Protein AF-A0A9Q9WYS7-F1 (afdb_monomer_lite)

Structure (mmCIF, N/CA/C/O backbone):
data_AF-A0A9Q9WYS7-F1
#
_entry.id   AF-A0A9Q9WYS7-F1
#
loop_
_atom_site.group_PDB
_atom_site.id
_atom_site.type_symbol
_atom_site.label_atom_id
_atom_site.label_alt_id
_atom_site.label_comp_id
_atom_site.label_asym_id
_atom_site.label_entity_id
_atom_site.label_seq_id
_atom_site.pdbx_PDB_ins_code
_atom_site.Cartn_x
_atom_site.Cartn_y
_atom_site.Cartn_z
_atom_site.occupancy
_atom_site.B_iso_or_equiv
_atom_site.auth_seq_id
_atom_site.auth_comp_id
_atom_site.auth_asym_id
_atom_site.auth_atom_id
_atom_site.pdbx_PDB_model_num
ATOM 1 N N . MET A 1 1 ? -14.430 11.805 5.770 1.00 63.25 1 MET A N 1
ATOM 2 C CA . MET A 1 1 ? -14.824 12.238 7.131 1.00 63.25 1 MET A CA 1
ATOM 3 C C . MET A 1 1 ? -16.345 12.220 7.216 1.00 63.25 1 MET A C 1
ATOM 5 O O . MET A 1 1 ? -16.982 12.717 6.295 1.00 63.25 1 MET A O 1
ATOM 9 N N . PHE A 1 2 ? -16.928 11.605 8.248 1.00 73.12 2 PHE A N 1
ATOM 10 C CA . PHE A 1 2 ? -18.385 11.481 8.403 1.00 73.12 2 PHE A CA 1
ATOM 11 C C . PHE A 1 2 ? -18.991 12.764 8.982 1.00 73.12 2 PHE A C 1
ATOM 13 O O . PHE A 1 2 ? -19.272 12.834 10.173 1.00 73.12 2 PHE A O 1
ATOM 20 N N . LEU A 1 3 ? -19.145 13.795 8.157 1.00 75.12 3 LEU A N 1
ATOM 21 C CA . LEU A 1 3 ? -19.733 15.065 8.585 1.00 75.12 3 LEU A CA 1
ATOM 22 C C . LEU A 1 3 ? -21.264 14.943 8.695 1.00 75.12 3 LEU A C 1
ATOM 24 O O . LEU A 1 3 ? -21.890 14.232 7.913 1.00 75.12 3 LEU A O 1
ATOM 28 N N . ASP A 1 4 ? -21.849 15.604 9.696 1.00 76.94 4 ASP A N 1
ATOM 29 C CA . ASP A 1 4 ? -23.300 15.740 9.928 1.00 76.94 4 ASP A CA 1
ATOM 30 C C . ASP A 1 4 ? -24.111 14.445 10.136 1.00 76.94 4 ASP A C 1
ATOM 32 O O . ASP A 1 4 ? -25.344 14.445 10.125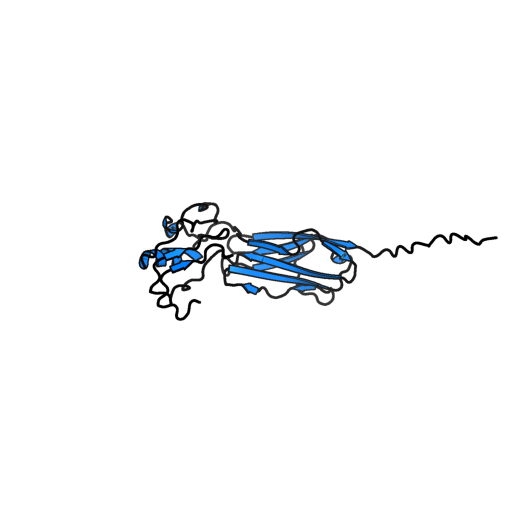 1.00 76.94 4 ASP A O 1
ATOM 36 N N . LEU A 1 5 ? -23.445 13.332 10.452 1.00 82.25 5 LEU A N 1
ATOM 37 C CA . LEU A 1 5 ? -24.083 12.045 10.755 1.00 82.25 5 LEU A CA 1
ATOM 38 C C . LEU A 1 5 ? -24.373 11.853 12.256 1.00 82.25 5 LEU A C 1
ATOM 40 O O . LEU A 1 5 ? -24.257 10.757 12.803 1.00 82.25 5 LEU A O 1
ATOM 44 N N . GLY A 1 6 ? -24.832 12.909 12.933 1.00 83.38 6 GLY A N 1
ATOM 45 C CA . GLY A 1 6 ? -25.015 12.928 14.392 1.00 83.38 6 GLY A CA 1
ATOM 46 C C . GLY A 1 6 ? -26.013 11.901 14.947 1.00 83.38 6 GLY A C 1
ATOM 47 O O . GLY A 1 6 ? -25.938 11.540 16.121 1.00 83.38 6 GLY A O 1
ATOM 48 N N . ARG A 1 7 ? -26.931 11.397 14.110 1.00 89.75 7 ARG A N 1
ATOM 49 C CA . ARG A 1 7 ? -27.944 10.382 14.468 1.00 89.75 7 ARG A CA 1
ATOM 50 C C . ARG A 1 7 ? -27.577 8.966 14.019 1.00 89.75 7 ARG A C 1
ATOM 52 O O . ARG A 1 7 ? -28.360 8.043 14.246 1.00 89.75 7 ARG A O 1
ATOM 59 N N . LEU A 1 8 ? -26.428 8.785 13.367 1.00 93.00 8 LEU A N 1
ATOM 60 C CA . LEU A 1 8 ? -25.999 7.480 12.882 1.00 93.00 8 LEU A CA 1
ATOM 61 C C . LEU A 1 8 ? -25.750 6.548 14.071 1.00 93.00 8 LEU A C 1
ATOM 63 O O . LEU A 1 8 ? -24.908 6.820 14.920 1.00 93.00 8 LEU A O 1
ATOM 67 N N . SER A 1 9 ? -26.506 5.455 14.136 1.00 94.62 9 SER A N 1
ATOM 68 C CA . SER A 1 9 ? -26.454 4.494 15.244 1.00 94.62 9 SER A CA 1
ATOM 69 C C . SER A 1 9 ? -25.716 3.205 14.891 1.00 94.62 9 SER A C 1
ATOM 71 O O . SER A 1 9 ? -25.219 2.513 15.781 1.00 94.62 9 SER A O 1
ATOM 73 N N . LYS A 1 10 ? -25.614 2.884 13.599 1.00 95.94 10 LYS A N 1
ATOM 74 C CA . LYS A 1 10 ? -24.897 1.718 13.084 1.00 95.94 10 LYS A CA 1
ATOM 75 C C . LYS A 1 10 ? -24.083 2.124 11.866 1.00 95.94 10 LYS A C 1
ATOM 77 O O . LYS A 1 10 ? -24.619 2.775 10.972 1.00 95.94 10 LYS A O 1
ATOM 82 N N . LEU A 1 11 ? -22.825 1.711 11.830 1.00 95.62 11 LEU A N 1
ATOM 83 C CA . LEU A 1 11 ? -21.932 1.904 10.695 1.00 95.62 11 LEU A CA 1
ATOM 84 C C . LEU A 1 11 ? -21.349 0.550 10.309 1.00 95.62 11 LEU A C 1
ATOM 86 O O . LEU A 1 11 ? -20.781 -0.148 11.149 1.00 95.62 11 LEU A O 1
ATOM 90 N N . ASN A 1 12 ? -21.508 0.184 9.042 1.00 95.62 12 ASN A N 1
ATOM 91 C CA . ASN A 1 12 ? -20.924 -1.025 8.490 1.00 95.62 12 ASN A CA 1
ATOM 92 C C . ASN A 1 12 ? -19.975 -0.652 7.355 1.00 95.62 12 ASN A C 1
ATOM 94 O O . ASN A 1 12 ? -20.412 -0.170 6.315 1.00 95.62 12 ASN A O 1
ATOM 98 N N . LEU A 1 13 ? -18.686 -0.857 7.599 1.00 94.31 13 LEU A N 1
ATOM 99 C CA . LEU A 1 13 ? -17.599 -0.704 6.639 1.00 94.31 13 LEU A CA 1
ATOM 100 C C . LEU A 1 13 ? -17.103 -2.065 6.140 1.00 94.31 13 LEU A C 1
ATOM 102 O O . LEU A 1 13 ? -16.154 -2.111 5.366 1.00 94.31 13 LEU A O 1
ATOM 106 N N . SER A 1 14 ? -17.715 -3.169 6.564 1.00 96.12 14 SER A N 1
ATOM 107 C CA . SER A 1 14 ? -17.238 -4.507 6.222 1.00 96.12 14 SER A CA 1
ATOM 108 C C . SER A 1 14 ? -17.265 -4.758 4.714 1.00 96.12 14 SER A C 1
ATOM 110 O O . SER A 1 14 ? -18.131 -4.243 4.007 1.00 96.12 14 SER A O 1
ATOM 112 N N . GLY A 1 15 ? -16.312 -5.551 4.225 1.00 93.25 15 GLY A N 1
ATOM 113 C CA . GLY A 1 15 ? -16.153 -5.863 2.801 1.00 93.25 15 GLY A CA 1
ATOM 114 C C . GLY A 1 15 ? -15.526 -4.750 1.949 1.00 93.25 15 GLY A C 1
ATOM 115 O O . GLY A 1 15 ? -15.416 -4.919 0.739 1.00 93.25 15 GLY A O 1
ATOM 116 N N . ASN A 1 16 ? -15.106 -3.627 2.545 1.00 91.50 16 ASN A N 1
ATOM 117 C CA . ASN A 1 16 ? -14.345 -2.586 1.843 1.00 91.50 16 ASN A CA 1
ATOM 118 C C . ASN A 1 16 ? -12.831 -2.842 1.905 1.00 91.50 16 ASN A C 1
ATOM 120 O O . ASN A 1 16 ? -12.342 -3.547 2.785 1.00 91.50 16 ASN A O 1
ATOM 124 N N . ILE A 1 17 ? -12.076 -2.218 0.999 1.00 88.12 17 ILE A N 1
ATOM 125 C CA . ILE A 1 17 ? -10.623 -2.400 0.858 1.00 88.12 17 ILE A CA 1
ATOM 126 C C . ILE A 1 17 ? -9.883 -1.345 1.695 1.00 88.12 17 ILE A C 1
ATOM 128 O O . ILE A 1 17 ? -9.364 -0.366 1.167 1.00 88.12 17 ILE A O 1
ATOM 132 N N . PHE A 1 18 ? -9.858 -1.517 3.016 1.00 89.44 18 PHE A N 1
ATOM 133 C CA . PHE A 1 18 ? -9.061 -0.678 3.916 1.00 89.44 18 PHE A CA 1
ATOM 134 C C . PHE A 1 18 ? -8.228 -1.549 4.852 1.00 89.44 18 PHE A C 1
ATOM 136 O O . PHE A 1 18 ? -8.708 -2.554 5.372 1.00 89.44 18 PHE A O 1
ATOM 143 N N . SER A 1 19 ? -6.982 -1.149 5.088 1.00 91.31 19 SER A N 1
ATOM 144 C CA . SER A 1 19 ? -6.107 -1.816 6.055 1.00 91.31 19 SER A CA 1
ATOM 145 C C . SER A 1 19 ? -6.119 -1.155 7.428 1.00 91.31 19 SER A C 1
ATOM 147 O O . SER A 1 19 ? -5.847 -1.811 8.426 1.00 91.31 19 SER A O 1
ATOM 149 N N . THR A 1 20 ? -6.449 0.133 7.504 1.00 91.19 20 THR A N 1
ATOM 150 C CA . THR A 1 20 ? -6.497 0.907 8.749 1.00 91.19 20 THR A CA 1
ATOM 151 C C . THR A 1 20 ? -7.603 1.959 8.670 1.00 91.19 20 THR A C 1
ATOM 153 O O . THR A 1 20 ? -8.266 2.090 7.644 1.00 91.19 20 THR A O 1
ATOM 156 N N . LEU A 1 21 ? -7.837 2.697 9.753 1.00 90.69 21 LEU A N 1
ATOM 157 C CA . LEU A 1 21 ? -8.759 3.828 9.776 1.00 90.69 21 LEU A CA 1
ATOM 158 C C . LEU A 1 21 ? -8.069 5.030 10.435 1.00 90.69 21 LEU A C 1
ATOM 160 O O . LEU A 1 21 ? -7.476 4.871 11.507 1.00 90.69 21 LEU A O 1
ATOM 164 N N . PRO A 1 22 ? -8.147 6.228 9.827 1.00 89.50 22 PRO A N 1
ATOM 165 C CA . PRO A 1 22 ? -7.468 7.406 10.346 1.00 89.50 22 PRO A CA 1
ATOM 166 C C . PRO A 1 22 ? -8.054 7.835 11.690 1.00 89.50 22 PRO A C 1
ATOM 168 O O . PRO A 1 22 ? -9.269 7.781 11.907 1.00 89.50 22 PRO A O 1
ATOM 171 N N . GLU A 1 23 ? -7.181 8.303 12.577 1.00 90.75 23 GLU A N 1
ATOM 172 C CA . GLU A 1 23 ? -7.582 8.810 13.882 1.00 90.75 23 GLU A CA 1
ATOM 173 C C . GLU A 1 23 ? -8.626 9.928 13.757 1.00 90.75 23 GLU A C 1
ATOM 175 O O . GLU A 1 23 ? -8.562 10.790 12.879 1.00 90.75 23 GLU A O 1
ATOM 180 N N . GLY A 1 24 ? -9.639 9.884 14.624 1.00 87.62 24 GLY A N 1
ATOM 181 C CA . GLY A 1 24 ? -10.717 10.871 14.627 1.00 87.62 24 GLY A CA 1
ATOM 182 C C . GLY A 1 24 ? -11.796 10.652 13.562 1.00 87.62 24 GLY A C 1
ATOM 183 O O . GLY A 1 24 ? -12.744 11.437 13.513 1.00 87.62 24 GLY A O 1
ATOM 184 N N . LEU A 1 25 ? -11.745 9.573 12.766 1.00 89.88 25 LEU A N 1
ATOM 185 C CA . LEU A 1 25 ? -12.778 9.268 11.762 1.00 89.88 25 LEU A CA 1
ATOM 186 C C . LEU A 1 25 ? -14.205 9.283 12.343 1.00 89.88 25 LEU A C 1
ATOM 188 O O . LEU A 1 25 ? -15.147 9.689 11.660 1.00 89.88 25 LEU A O 1
ATOM 192 N N . PHE A 1 26 ? -14.359 8.880 13.608 1.00 91.56 26 PHE A N 1
ATOM 193 C CA . PHE A 1 26 ? -15.647 8.789 14.301 1.00 91.56 26 PHE A CA 1
ATOM 194 C C . PHE A 1 26 ? -15.996 10.001 15.181 1.00 91.56 26 PHE A C 1
ATOM 196 O O . PHE A 1 26 ? -16.981 9.957 15.918 1.00 91.56 26 PHE A O 1
ATOM 203 N N . ALA A 1 27 ? -15.242 11.102 15.102 1.00 87.94 27 ALA A N 1
ATOM 204 C CA . ALA A 1 27 ? -15.456 12.280 15.951 1.00 87.94 27 ALA A CA 1
ATOM 205 C C . ALA A 1 27 ? -16.859 12.909 15.803 1.00 87.94 27 ALA A C 1
ATOM 207 O O . ALA A 1 27 ? -17.390 13.478 16.753 1.00 87.94 27 ALA A O 1
ATOM 208 N N . HIS A 1 28 ? -17.484 12.768 14.631 1.00 88.19 28 HIS A N 1
ATOM 209 C CA . HIS A 1 28 ? -18.771 13.389 14.292 1.00 88.19 28 HIS A CA 1
ATOM 210 C C . HIS A 1 28 ? -19.962 12.411 14.282 1.00 88.19 28 HIS A C 1
ATOM 212 O O . HIS A 1 28 ? -21.037 12.740 13.781 1.00 88.19 28 HIS A O 1
ATOM 218 N N . VAL A 1 29 ? -19.806 11.217 14.869 1.00 90.88 29 VAL A N 1
ATOM 219 C CA . VAL A 1 29 ? -20.877 10.208 15.010 1.00 90.88 29 VAL A CA 1
ATOM 220 C C . VAL A 1 29 ? -21.120 9.832 16.484 1.00 90.88 29 VAL A C 1
ATOM 222 O O . VAL A 1 29 ? -20.995 8.669 16.865 1.00 90.88 29 VAL A O 1
ATOM 225 N N . PRO A 1 30 ? -21.503 10.792 17.351 1.00 90.44 30 PRO A N 1
ATOM 226 C CA . PRO A 1 30 ? -21.643 10.565 18.796 1.00 90.44 30 PRO A CA 1
ATOM 227 C C . PRO A 1 30 ? -22.735 9.548 19.168 1.00 90.44 30 PRO A C 1
ATOM 229 O O . PRO A 1 30 ? -22.713 8.977 20.256 1.00 90.44 30 PRO A O 1
ATOM 232 N N . SER A 1 31 ? -23.699 9.304 18.276 1.00 94.06 31 SER A N 1
ATOM 233 C CA . SER A 1 31 ? -24.791 8.350 18.509 1.00 94.06 31 SER A CA 1
ATOM 234 C C . SER A 1 31 ? -24.459 6.913 18.102 1.00 94.06 31 SER A C 1
ATOM 236 O O . SER A 1 31 ? -25.332 6.048 18.218 1.00 94.06 31 SER A O 1
ATOM 238 N N . LEU A 1 32 ? -23.241 6.631 17.626 1.00 96.12 32 LEU A N 1
ATOM 239 C CA . LEU A 1 32 ? -22.887 5.304 17.132 1.00 96.12 32 LEU A CA 1
ATOM 240 C C . LEU A 1 32 ? -22.957 4.264 18.261 1.00 96.12 32 LEU A C 1
ATOM 242 O O . LEU A 1 32 ? -22.469 4.487 19.366 1.00 96.12 32 LEU A O 1
ATOM 246 N N . LYS A 1 33 ? -23.590 3.120 17.987 1.00 96.75 33 LYS A N 1
ATOM 247 C CA . LYS A 1 33 ? -23.764 2.002 18.933 1.00 96.75 33 LYS A CA 1
ATOM 248 C C . LYS A 1 33 ? -23.294 0.663 18.385 1.00 96.75 33 LYS A C 1
ATOM 250 O O . LYS A 1 33 ? -23.023 -0.232 19.185 1.00 96.75 33 LYS A O 1
ATOM 255 N N . ALA A 1 34 ? -23.208 0.514 17.066 1.00 97.31 34 ALA A N 1
ATOM 256 C CA . ALA A 1 34 ? -22.652 -0.671 16.426 1.00 97.31 34 ALA A CA 1
ATOM 257 C C . ALA A 1 34 ? -21.698 -0.285 15.292 1.00 97.31 34 ALA A C 1
ATOM 259 O O . ALA A 1 34 ? -22.031 0.569 14.465 1.00 97.31 34 ALA A O 1
ATOM 260 N N . LEU A 1 35 ? -20.541 -0.938 15.257 1.00 97.31 35 LEU A N 1
ATOM 261 C CA . LEU A 1 35 ? -19.508 -0.766 14.247 1.00 97.31 35 LEU A CA 1
ATOM 262 C C . LEU A 1 35 ? -19.114 -2.136 13.689 1.00 97.31 35 LEU A C 1
ATOM 264 O O . LEU A 1 35 ? -18.797 -3.054 14.441 1.00 97.31 35 LEU A O 1
ATOM 268 N N . HIS A 1 36 ? -19.118 -2.257 12.370 1.00 97.44 36 HIS A N 1
ATOM 269 C CA . HIS A 1 36 ? -18.699 -3.459 11.657 1.00 97.44 36 HIS A CA 1
ATOM 270 C C . HIS A 1 36 ? -17.563 -3.077 10.706 1.00 97.44 36 HIS A C 1
ATOM 272 O O . HIS A 1 36 ? -17.754 -2.216 9.848 1.00 97.44 36 HIS A O 1
ATOM 278 N N . VAL A 1 37 ? -16.381 -3.661 10.896 1.00 96.44 37 VAL A N 1
ATOM 279 C CA . VAL A 1 37 ? -15.147 -3.352 10.145 1.00 96.44 37 VAL A CA 1
ATOM 280 C C . VAL A 1 37 ? -14.463 -4.626 9.639 1.00 96.44 37 VAL A C 1
ATOM 282 O O . VAL A 1 37 ? -13.253 -4.642 9.441 1.00 96.44 37 VAL A O 1
ATOM 285 N N . GLY A 1 38 ? -15.221 -5.709 9.452 1.00 96.19 38 GLY A N 1
ATOM 286 C CA . GLY A 1 38 ? -14.682 -6.970 8.948 1.00 96.19 38 GLY A CA 1
ATOM 287 C C . GLY A 1 38 ? -14.234 -6.842 7.496 1.00 96.19 38 GLY A C 1
ATOM 288 O O . GLY A 1 38 ? -15.036 -6.546 6.613 1.00 96.19 38 GLY A O 1
ATOM 289 N N . THR A 1 39 ? -12.954 -7.056 7.232 1.00 95.19 39 THR A N 1
ATOM 290 C CA . THR A 1 39 ? -12.388 -7.015 5.884 1.00 95.19 39 THR A CA 1
ATOM 291 C C . THR A 1 39 ? -11.163 -7.913 5.807 1.00 95.19 39 THR A C 1
ATOM 293 O O . THR A 1 39 ? -10.493 -8.124 6.817 1.00 95.19 39 THR A O 1
ATOM 296 N N . ASP A 1 40 ? -10.850 -8.392 4.606 1.00 95.31 40 ASP A N 1
ATOM 297 C CA . ASP A 1 40 ? -9.695 -9.251 4.325 1.00 95.31 40 ASP A CA 1
ATOM 298 C C . ASP A 1 40 ? -8.350 -8.508 4.445 1.00 95.31 40 ASP A C 1
ATOM 300 O O . ASP A 1 40 ? -7.289 -9.106 4.298 1.00 95.31 40 ASP A O 1
ATOM 304 N N . TYR A 1 41 ? -8.374 -7.203 4.728 1.00 94.19 41 TYR A N 1
ATOM 305 C CA . TYR A 1 41 ? -7.182 -6.353 4.758 1.00 94.19 41 TYR A CA 1
ATOM 306 C C . TYR A 1 41 ? -6.866 -5.763 6.141 1.00 94.19 41 TYR A C 1
ATOM 308 O O . TYR A 1 41 ? -5.864 -5.060 6.275 1.00 94.19 41 TYR A O 1
ATOM 316 N N . LEU A 1 42 ? -7.691 -6.022 7.168 1.00 95.06 42 LEU A N 1
ATOM 317 C CA . LEU A 1 42 ? -7.626 -5.300 8.444 1.00 95.06 42 LEU A CA 1
ATOM 318 C C . LEU A 1 42 ? -6.289 -5.527 9.166 1.00 95.06 42 LEU A C 1
ATOM 320 O O . LEU A 1 42 ? -5.970 -6.650 9.567 1.00 95.06 42 LEU A O 1
ATOM 324 N N . PHE A 1 43 ? -5.550 -4.438 9.387 1.00 95.81 43 PHE A N 1
ATOM 325 C CA . PHE A 1 43 ? -4.265 -4.408 10.076 1.00 95.81 43 PHE A CA 1
ATOM 326 C C . PHE A 1 43 ? -4.427 -3.856 11.497 1.00 95.81 43 PHE A C 1
ATOM 328 O O . PHE A 1 43 ? -4.672 -2.671 11.720 1.00 95.81 43 PHE A O 1
ATOM 335 N N . CYS A 1 44 ? -4.277 -4.728 12.484 1.00 96.50 44 CYS A N 1
ATOM 336 C CA . CYS A 1 44 ? -4.419 -4.416 13.897 1.00 96.50 44 CYS A CA 1
ATOM 337 C C . CYS A 1 44 ? -3.070 -4.047 14.523 1.00 96.50 44 CYS A C 1
ATOM 339 O O . CYS A 1 44 ? -2.431 -4.855 15.198 1.00 96.50 44 CYS A O 1
ATOM 341 N N . ASP A 1 45 ? -2.643 -2.803 14.335 1.00 95.06 45 ASP A N 1
ATOM 342 C CA . ASP A 1 45 ? -1.425 -2.260 14.939 1.00 95.06 45 ASP A CA 1
ATOM 343 C C . ASP A 1 45 ? -1.673 -0.967 15.720 1.00 95.06 45 ASP A C 1
ATOM 345 O O . ASP A 1 45 ? -2.811 -0.613 16.041 1.00 95.06 45 ASP A O 1
ATOM 349 N N . CYS A 1 46 ? -0.593 -0.256 16.054 1.00 94.50 46 CYS A N 1
ATOM 350 C CA . CYS A 1 46 ? -0.690 0.972 16.831 1.00 94.50 46 CYS A CA 1
ATOM 351 C C . CYS A 1 46 ? -1.530 2.063 16.155 1.00 94.50 46 CYS A C 1
ATOM 353 O O . CYS A 1 46 ? -2.111 2.873 16.875 1.00 94.50 46 CYS A O 1
ATOM 355 N N . GLN A 1 47 ? -1.664 2.058 14.825 1.00 92.56 47 GLN A N 1
ATOM 356 C CA . GLN A 1 47 ? -2.502 3.015 14.101 1.00 92.56 47 GLN A CA 1
ATOM 357 C C . GLN A 1 47 ? -3.992 2.744 14.305 1.00 92.56 47 GLN A C 1
ATOM 359 O O . GLN A 1 47 ? -4.793 3.663 14.197 1.00 92.56 47 GLN A O 1
ATOM 364 N N . LEU A 1 48 ? -4.381 1.516 14.661 1.00 94.31 48 LEU A N 1
ATOM 365 C CA . LEU A 1 48 ? -5.768 1.164 14.981 1.00 94.31 48 LEU A CA 1
ATOM 366 C C . LEU A 1 48 ? -6.072 1.245 16.489 1.00 94.31 48 LEU A C 1
ATOM 368 O O . LEU A 1 48 ? -7.209 1.040 16.925 1.00 94.31 48 LEU A O 1
ATOM 372 N N . ARG A 1 49 ? -5.069 1.566 17.315 1.00 95.69 49 ARG A N 1
ATOM 373 C CA . ARG A 1 49 ? -5.198 1.606 18.779 1.00 95.69 49 ARG A CA 1
ATOM 374 C C . ARG A 1 49 ? -6.221 2.630 19.256 1.00 95.69 49 ARG A C 1
ATOM 376 O O . ARG A 1 49 ? -7.010 2.319 20.149 1.00 95.69 49 ARG A O 1
ATOM 383 N N . TRP A 1 50 ? -6.246 3.811 18.637 1.00 94.88 50 TRP A N 1
ATOM 384 C CA . TRP A 1 50 ? -7.217 4.862 18.955 1.00 94.88 50 TRP A CA 1
ATOM 385 C C . TRP A 1 50 ? -8.656 4.345 18.818 1.00 94.88 50 TRP A C 1
ATOM 387 O O . TRP A 1 50 ? -9.504 4.645 19.655 1.00 94.88 50 TRP A O 1
ATOM 397 N N . MET A 1 51 ? -8.927 3.518 17.800 1.00 94.94 51 MET A N 1
ATOM 398 C CA . MET A 1 51 ? -10.262 2.999 17.520 1.00 94.94 51 MET A CA 1
ATOM 399 C C . MET A 1 51 ? -10.706 2.022 18.601 1.00 94.94 51 MET A C 1
ATOM 401 O O . MET A 1 51 ? -11.835 2.115 19.080 1.00 94.94 51 MET A O 1
ATOM 405 N N . LEU A 1 52 ? -9.824 1.107 19.011 1.00 95.94 52 LEU A N 1
ATOM 406 C CA . LEU A 1 52 ? -10.115 0.171 20.097 1.00 95.94 52 LEU A CA 1
ATOM 407 C C . LEU A 1 52 ? -10.418 0.918 21.405 1.00 95.94 52 LEU A C 1
ATOM 409 O O . LEU A 1 52 ? -11.392 0.593 22.089 1.00 95.94 52 LEU A O 1
ATOM 413 N N . SER A 1 53 ? -9.625 1.946 21.719 1.00 95.69 53 SER A N 1
ATOM 414 C CA . SER A 1 53 ? -9.844 2.797 22.893 1.00 95.69 53 SER A CA 1
ATOM 415 C C . SER A 1 53 ? -11.177 3.552 22.806 1.00 95.69 53 SER A C 1
ATOM 417 O O . SER A 1 53 ? -11.990 3.529 23.736 1.00 95.69 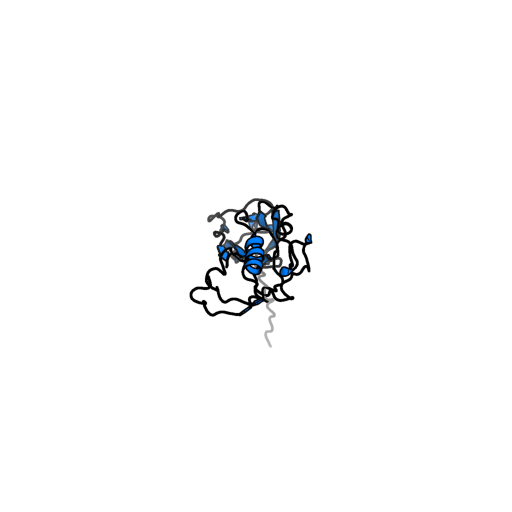53 SER A O 1
ATOM 419 N N . TRP A 1 54 ? -11.471 4.137 21.642 1.00 95.62 54 TRP A N 1
ATOM 420 C CA . TRP A 1 54 ? -12.714 4.859 21.383 1.00 95.62 54 TRP A CA 1
ATOM 421 C C . TRP A 1 54 ? -13.945 3.957 21.533 1.00 95.62 54 TRP A C 1
ATOM 423 O O . TRP A 1 54 ? -14.858 4.298 22.288 1.00 95.62 54 TRP A O 1
ATOM 433 N N . VAL A 1 55 ? -13.941 2.778 20.901 1.00 95.44 55 VAL A N 1
ATOM 434 C CA . VAL A 1 55 ? -15.017 1.775 20.981 1.00 95.44 55 VAL A CA 1
ATOM 435 C C . VAL A 1 55 ? -15.338 1.429 22.433 1.00 95.44 55 VAL A C 1
ATOM 437 O O . VAL A 1 55 ? -16.511 1.377 22.810 1.00 95.44 55 VAL A O 1
ATOM 440 N N . ARG A 1 56 ? -14.307 1.226 23.261 1.00 95.19 56 ARG A N 1
ATOM 441 C CA . ARG A 1 56 ? -14.461 0.925 24.690 1.00 95.19 56 ARG A CA 1
ATOM 442 C C . ARG A 1 56 ? -15.047 2.096 25.461 1.00 95.19 56 ARG A C 1
ATOM 444 O O . ARG A 1 56 ? -16.016 1.904 26.189 1.00 95.19 56 ARG A O 1
ATOM 451 N N . SER A 1 57 ? -14.501 3.297 25.270 1.00 94.69 57 SER A N 1
ATOM 452 C CA . SER A 1 57 ? -14.964 4.502 25.970 1.00 94.69 57 SER A CA 1
ATOM 453 C C . SER A 1 57 ? -16.429 4.840 25.666 1.00 94.69 57 SER A C 1
ATOM 455 O O . SER A 1 57 ? -17.158 5.277 26.551 1.00 94.69 57 SER A O 1
ATOM 457 N N . GLN A 1 58 ? -16.875 4.588 24.432 1.00 94.75 58 GLN A N 1
ATOM 458 C CA . GLN A 1 58 ? -18.237 4.866 23.968 1.00 94.75 58 GLN A CA 1
ATOM 459 C C . GLN A 1 58 ? -19.188 3.664 24.102 1.00 94.75 58 GLN A C 1
ATOM 461 O O . GLN A 1 58 ? -20.360 3.761 23.726 1.00 94.75 58 GLN A O 1
ATOM 466 N N . ALA A 1 59 ? -18.703 2.531 24.629 1.00 95.06 59 ALA A N 1
ATOM 467 C CA . ALA A 1 59 ? -19.434 1.265 24.722 1.00 95.06 59 ALA A CA 1
ATOM 468 C C . ALA A 1 59 ? -20.091 0.843 23.387 1.00 95.06 59 ALA A C 1
ATOM 470 O O . ALA A 1 59 ? -21.230 0.364 23.347 1.00 95.06 59 ALA A O 1
ATOM 471 N N . VAL A 1 60 ? -19.376 1.046 22.277 1.00 96.75 60 VAL A N 1
ATOM 472 C CA . VAL A 1 60 ? -19.814 0.655 20.932 1.00 96.75 60 VAL A CA 1
ATOM 473 C C . VAL A 1 60 ? -19.648 -0.851 20.779 1.00 96.75 60 VAL A C 1
ATOM 475 O O . VAL A 1 60 ? -18.612 -1.418 21.115 1.00 96.75 60 VAL A O 1
ATOM 478 N N . ARG A 1 61 ? -20.671 -1.527 20.253 1.00 97.12 61 ARG A N 1
ATOM 479 C CA . ARG A 1 61 ? -20.576 -2.953 19.928 1.00 97.12 61 ARG A CA 1
ATOM 480 C C . ARG A 1 61 ? -19.831 -3.123 18.612 1.00 97.12 61 ARG A C 1
ATOM 482 O O . ARG A 1 61 ? -20.229 -2.534 17.611 1.00 97.12 61 ARG A O 1
ATOM 489 N N . VAL A 1 62 ? -18.789 -3.942 18.612 1.00 97.12 62 VAL A N 1
ATOM 490 C CA . VAL A 1 62 ? -18.064 -4.312 17.393 1.00 97.12 62 VAL A CA 1
ATOM 491 C C . VAL A 1 62 ? -18.576 -5.663 16.913 1.00 97.12 62 VAL A C 1
ATOM 493 O O . VAL A 1 62 ? -18.745 -6.572 17.725 1.00 97.12 62 VAL A O 1
ATOM 496 N N . GLY A 1 63 ? -18.856 -5.787 15.617 1.00 96.12 63 GLY A N 1
ATOM 497 C CA . GLY A 1 63 ? -19.285 -7.050 15.019 1.00 96.12 63 GLY A CA 1
ATOM 498 C C . GLY A 1 63 ? -18.240 -8.160 15.175 1.00 96.12 63 GLY A C 1
ATOM 499 O O . GLY A 1 63 ? -17.036 -7.904 15.154 1.00 96.12 63 GLY A O 1
ATOM 500 N N . ASN A 1 64 ? -18.688 -9.407 15.332 1.00 95.19 64 ASN A N 1
ATOM 501 C CA . ASN A 1 64 ? -17.800 -10.558 15.547 1.00 95.19 64 ASN A CA 1
ATOM 502 C C . ASN A 1 64 ? -16.929 -10.883 14.326 1.00 95.19 64 ASN A C 1
ATOM 504 O O . ASN A 1 64 ? -15.877 -11.497 14.474 1.00 95.19 64 ASN A O 1
ATOM 508 N N . GLU A 1 65 ? -17.361 -10.462 13.138 1.00 95.56 65 GLU A N 1
ATOM 509 C CA . GLU A 1 65 ? -16.617 -10.551 11.881 1.00 95.56 65 GLU A CA 1
ATOM 510 C C . GLU A 1 65 ? -15.453 -9.554 11.790 1.00 95.56 65 GLU A C 1
ATOM 512 O O . GLU A 1 65 ? -14.618 -9.661 10.897 1.00 95.56 65 GLU A O 1
ATOM 517 N N . SER A 1 66 ? -15.376 -8.584 12.707 1.00 96.88 66 SER A N 1
ATOM 518 C CA . SER A 1 66 ? -14.264 -7.634 12.791 1.00 96.88 66 SER A CA 1
ATOM 519 C C . SER A 1 66 ? -13.053 -8.308 13.445 1.00 96.88 66 SER A C 1
ATOM 521 O O . SER A 1 66 ? -12.773 -8.127 14.636 1.00 96.88 66 SER A O 1
ATOM 523 N N . VAL A 1 67 ? -12.371 -9.136 12.657 1.00 97.38 67 VAL A N 1
ATOM 524 C CA . VAL A 1 67 ? -11.177 -9.891 13.046 1.00 97.38 67 VAL A CA 1
ATOM 525 C C . VAL A 1 67 ? -9.928 -9.295 12.420 1.00 97.38 67 VAL A C 1
ATOM 527 O O . VAL A 1 67 ? -9.956 -8.788 11.302 1.00 97.38 67 VAL A O 1
ATOM 530 N N . CYS A 1 68 ? -8.821 -9.355 13.147 1.00 97.69 68 CYS A N 1
ATOM 531 C CA . CYS A 1 68 ? -7.528 -8.946 12.627 1.00 97.69 68 CYS A CA 1
ATOM 532 C C . CYS A 1 68 ? -7.058 -9.949 11.578 1.00 97.69 68 CYS A C 1
ATOM 534 O O . CYS A 1 68 ? -6.989 -11.146 11.859 1.00 97.69 68 CYS A O 1
ATOM 536 N N . VAL A 1 69 ? -6.718 -9.462 10.389 1.00 97.25 69 VAL A N 1
ATOM 537 C CA . VAL A 1 69 ? -6.071 -10.279 9.353 1.00 97.25 69 VAL A CA 1
ATOM 538 C C . VAL A 1 69 ? -4.560 -10.132 9.468 1.00 97.25 69 VAL A C 1
ATOM 540 O O . VAL A 1 69 ? -3.822 -11.107 9.407 1.00 97.25 69 VAL A O 1
ATOM 543 N N . TYR A 1 70 ? -4.105 -8.918 9.757 1.00 96.06 70 TYR A N 1
ATOM 544 C CA . TYR A 1 70 ? -2.708 -8.602 10.002 1.00 96.06 70 TYR A CA 1
ATOM 545 C C . TYR A 1 70 ? -2.545 -7.874 11.345 1.00 96.06 70 TYR A C 1
ATOM 547 O O . TYR A 1 70 ? -3.519 -7.325 11.868 1.00 96.06 70 TYR A O 1
ATOM 555 N N . PRO A 1 71 ? -1.334 -7.821 11.923 1.00 96.19 71 PRO A N 1
ATOM 556 C CA . PRO A 1 71 ? -0.171 -8.640 11.567 1.00 96.19 71 PRO A CA 1
ATOM 557 C C . PRO A 1 71 ? -0.419 -10.129 11.854 1.00 96.19 71 PRO A C 1
ATOM 559 O O . PRO A 1 71 ? -1.299 -10.472 12.647 1.00 96.19 71 PRO A O 1
ATOM 562 N N . THR A 1 72 ? 0.400 -11.011 11.281 1.00 95.81 72 THR A N 1
ATOM 563 C CA . THR A 1 72 ? 0.278 -12.477 11.394 1.00 95.81 72 THR A CA 1
ATOM 564 C C . THR A 1 72 ? 0.142 -12.944 12.849 1.00 95.81 72 THR A C 1
ATOM 566 O O . THR A 1 72 ? -0.634 -13.846 13.154 1.00 95.81 72 THR A O 1
ATOM 569 N N . ARG A 1 73 ? 0.827 -12.283 13.792 1.00 95.62 73 ARG A N 1
ATOM 570 C CA . ARG A 1 73 ? 0.761 -12.602 15.234 1.00 95.62 73 ARG A CA 1
ATOM 571 C C . ARG A 1 73 ? -0.621 -12.387 15.880 1.00 95.62 73 ARG A C 1
ATOM 573 O O . ARG A 1 73 ? -0.866 -12.931 16.951 1.00 95.62 73 ARG A O 1
ATOM 580 N N . LEU A 1 74 ? -1.480 -11.548 15.293 1.00 97.31 74 LEU A N 1
ATOM 581 C CA . LEU A 1 74 ? -2.844 -11.271 15.769 1.00 97.31 74 LEU A CA 1
ATOM 582 C C . LEU A 1 74 ? -3.915 -11.863 14.843 1.00 97.31 74 LEU A C 1
ATOM 584 O O . LEU A 1 74 ? -5.103 -11.640 15.073 1.00 97.31 74 LEU A O 1
ATOM 588 N N . HIS A 1 75 ? -3.509 -12.602 13.809 1.00 97.50 75 HIS A N 1
ATOM 589 C CA . HIS A 1 75 ? -4.413 -13.136 12.800 1.00 97.50 75 HIS A CA 1
ATOM 590 C C . HIS A 1 75 ? -5.538 -13.978 13.429 1.00 97.50 75 HIS A C 1
ATOM 592 O O . HIS A 1 75 ? -5.298 -14.879 14.235 1.00 97.50 75 HIS A O 1
ATOM 598 N N . GLY A 1 76 ? -6.779 -13.697 13.031 1.00 97.50 76 GLY A N 1
ATOM 599 C CA . GLY A 1 76 ? -7.988 -14.395 13.470 1.00 97.50 76 GLY A CA 1
ATOM 600 C C . GLY A 1 76 ? -8.521 -13.962 14.838 1.00 97.50 76 GLY A C 1
ATOM 601 O O . GLY A 1 76 ? -9.599 -14.406 15.235 1.00 97.50 76 GLY A O 1
ATOM 602 N N . LEU A 1 77 ? -7.818 -13.087 15.564 1.00 98.06 77 LEU A N 1
ATOM 603 C CA . LEU A 1 77 ? -8.310 -12.558 16.833 1.00 98.06 77 LEU A CA 1
ATOM 604 C C . LEU A 1 77 ? -9.368 -11.480 16.594 1.00 98.06 77 LEU A C 1
ATOM 606 O O . LEU 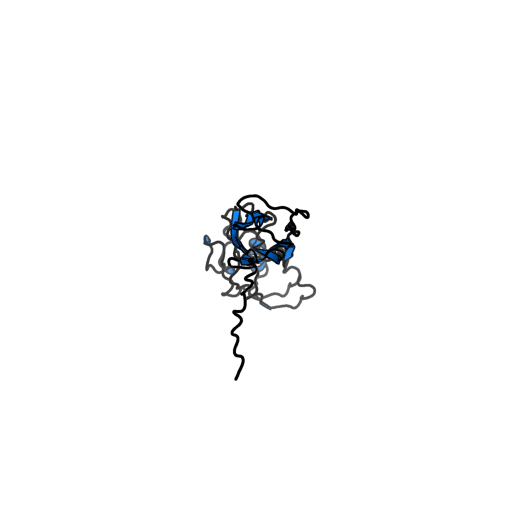A 1 77 ? -9.230 -10.615 15.729 1.00 98.06 77 LEU A O 1
ATOM 610 N N . GLN A 1 78 ? -10.429 -11.510 17.399 1.00 97.44 78 GLN A N 1
ATOM 611 C CA . GLN A 1 78 ? -11.485 -10.504 17.334 1.00 97.44 78 GLN A CA 1
ATOM 612 C C . GLN A 1 78 ? -10.985 -9.178 17.890 1.00 97.44 78 GLN A C 1
ATOM 614 O O . GLN A 1 78 ? -10.475 -9.126 19.014 1.00 97.44 78 GLN A O 1
ATOM 619 N N . LEU A 1 79 ? -11.217 -8.092 17.154 1.00 96.06 79 LEU A N 1
ATOM 620 C CA . LEU A 1 79 ? -10.706 -6.771 17.508 1.00 96.06 79 LEU A CA 1
ATOM 621 C C . LEU A 1 79 ? -11.116 -6.345 18.926 1.00 96.06 79 LEU A C 1
ATOM 623 O O . LEU A 1 79 ? -10.302 -5.821 19.680 1.00 96.06 79 LEU A O 1
ATOM 627 N N . HIS A 1 80 ? -12.364 -6.609 19.321 1.00 94.00 80 HIS A N 1
ATOM 628 C CA . HIS A 1 80 ? -12.880 -6.212 20.634 1.00 94.00 80 HIS A CA 1
ATOM 629 C C . HIS A 1 80 ? -12.272 -6.998 21.812 1.00 94.00 80 HIS A C 1
ATOM 631 O O . HIS A 1 80 ? -12.311 -6.516 22.947 1.00 94.00 80 HIS A O 1
ATOM 637 N N . SER A 1 81 ? -11.703 -8.182 21.555 1.00 95.44 81 SER A N 1
ATOM 638 C CA . SER A 1 81 ? -11.033 -9.006 22.571 1.00 95.44 81 SER A CA 1
ATOM 639 C C . SER A 1 81 ? -9.578 -8.603 22.830 1.00 95.44 81 SER A C 1
ATOM 641 O O . SER A 1 81 ? -9.022 -8.959 23.867 1.00 95.44 81 SER A O 1
ATOM 643 N N . LEU A 1 82 ? -8.962 -7.846 21.917 1.00 96.94 82 LEU A N 1
ATOM 644 C CA . LEU A 1 82 ? -7.562 -7.443 22.025 1.00 96.94 82 LEU A CA 1
ATOM 645 C C . LEU A 1 82 ? -7.350 -6.405 23.120 1.00 96.94 82 LEU A C 1
ATOM 647 O O . LEU A 1 82 ? -8.185 -5.537 23.339 1.00 96.94 82 LEU A O 1
ATOM 651 N N . GLN A 1 83 ? -6.200 -6.426 23.778 1.00 96.19 83 GLN A N 1
ATOM 652 C CA . GLN A 1 83 ? -5.740 -5.345 24.647 1.00 96.19 83 GLN A CA 1
ATOM 653 C C . GLN A 1 83 ? -5.008 -4.275 23.826 1.00 96.19 83 GLN A C 1
ATOM 655 O O . GLN A 1 83 ? -4.357 -4.583 22.829 1.00 96.19 83 GLN A O 1
ATOM 660 N N . GLU A 1 84 ? -5.067 -3.010 24.253 1.00 95.38 84 GLU A N 1
ATOM 661 C CA . GLU A 1 84 ? -4.426 -1.903 23.517 1.00 95.38 84 GLU A CA 1
ATOM 662 C C . GLU A 1 84 ? -2.904 -2.079 23.405 1.00 95.38 84 GLU A C 1
ATOM 664 O O . GLU A 1 84 ? -2.294 -1.669 22.420 1.00 95.38 84 GLU A O 1
ATOM 669 N N . GLN A 1 85 ? -2.289 -2.743 24.383 1.00 95.69 85 GLN A N 1
ATOM 670 C CA . GLN A 1 85 ? -0.861 -3.046 24.426 1.00 95.69 85 GLN A CA 1
ATOM 671 C C . GLN A 1 85 ? -0.435 -4.066 23.361 1.00 95.69 85 GLN A C 1
ATOM 673 O O . GLN A 1 85 ? 0.736 -4.095 23.001 1.00 95.69 85 GLN A O 1
ATOM 678 N N . GLN A 1 86 ? -1.359 -4.876 22.830 1.00 96.56 86 GLN A N 1
ATOM 679 C CA . GLN A 1 86 ? -1.067 -5.831 21.751 1.00 96.56 86 GLN A CA 1
ATOM 680 C C . GLN A 1 86 ? -0.943 -5.141 20.380 1.00 96.56 86 GLN A C 1
ATOM 682 O O . GLN A 1 86 ? -0.336 -5.681 19.453 1.00 96.56 86 GLN A O 1
ATOM 687 N N . LEU A 1 87 ? -1.503 -3.936 20.247 1.00 96.62 87 LEU A N 1
ATOM 688 C CA . LEU A 1 87 ? -1.539 -3.155 19.014 1.00 96.62 87 LEU A CA 1
ATOM 689 C C . LEU A 1 87 ? -0.263 -2.316 18.856 1.00 96.62 87 LEU A C 1
ATOM 691 O O . LEU A 1 87 ? -0.288 -1.105 19.056 1.00 96.62 87 LEU A O 1
ATOM 695 N N . THR A 1 88 ? 0.874 -2.933 18.534 1.00 95.12 88 THR A N 1
ATOM 696 C CA . THR A 1 88 ? 2.189 -2.259 18.406 1.00 95.12 88 THR A CA 1
ATOM 697 C C . THR A 1 88 ? 2.664 -2.117 16.952 1.00 95.12 88 THR A C 1
ATOM 699 O O . THR A 1 88 ? 2.206 -2.856 16.087 1.00 95.12 88 THR A O 1
ATOM 702 N N . CYS A 1 89 ? 3.591 -1.184 16.691 1.00 92.94 89 CYS A N 1
ATOM 703 C CA . CYS A 1 89 ? 4.164 -0.900 15.360 1.00 92.94 89 CYS A CA 1
ATOM 704 C C . CYS A 1 89 ? 5.653 -1.283 15.221 1.00 92.94 89 CYS A C 1
ATOM 706 O O . CYS A 1 89 ? 6.311 -0.881 14.271 1.00 92.94 89 CYS A O 1
ATOM 708 N N . ASP A 1 90 ? 6.180 -2.055 16.169 1.00 90.25 90 ASP A N 1
ATOM 709 C CA . ASP A 1 90 ? 7.556 -2.577 16.217 1.00 90.25 90 ASP A CA 1
ATOM 710 C C . ASP A 1 90 ? 7.723 -3.936 15.507 1.00 90.25 90 ASP A C 1
ATOM 712 O O . ASP A 1 90 ? 8.801 -4.526 15.522 1.00 90.25 90 ASP A O 1
ATOM 716 N N . GLY A 1 91 ? 6.648 -4.451 14.904 1.00 90.19 91 GLY A N 1
ATOM 717 C CA . GLY A 1 91 ? 6.670 -5.685 14.127 1.00 90.19 91 GLY A CA 1
ATOM 718 C C . GLY A 1 91 ? 7.269 -5.507 12.725 1.00 90.19 91 GLY A C 1
ATOM 719 O O . GLY A 1 91 ? 7.425 -4.377 12.257 1.00 90.19 91 GLY A O 1
ATOM 720 N N . PRO A 1 92 ? 7.570 -6.622 12.036 1.00 93.38 92 PRO A N 1
ATOM 721 C CA . PRO A 1 92 ? 8.042 -6.589 10.656 1.00 93.38 92 PRO A CA 1
ATOM 722 C C . PRO A 1 92 ? 6.984 -6.009 9.705 1.00 93.38 92 PRO A C 1
ATOM 724 O O . PRO A 1 92 ? 5.786 -6.011 10.001 1.00 93.38 92 PRO A O 1
ATOM 727 N N . LEU A 1 93 ? 7.433 -5.532 8.542 1.00 94.50 93 LEU A N 1
ATOM 728 C CA . LEU A 1 93 ? 6.544 -5.111 7.464 1.00 94.50 93 LEU A CA 1
ATOM 729 C C . LEU A 1 93 ? 5.734 -6.304 6.934 1.00 94.50 93 LEU A C 1
ATOM 731 O O . LEU A 1 93 ? 6.286 -7.245 6.368 1.00 94.50 93 LEU A O 1
ATOM 735 N N . GLU A 1 94 ? 4.414 -6.212 7.051 1.00 95.38 94 GLU A N 1
ATOM 736 C CA . GLU A 1 94 ? 3.446 -7.091 6.399 1.00 95.38 94 GLU A CA 1
ATOM 737 C C . GLU A 1 94 ? 2.505 -6.197 5.587 1.00 95.38 94 GLU A C 1
ATOM 739 O O . GLU A 1 94 ? 2.017 -5.200 6.108 1.00 95.38 94 GLU A O 1
ATOM 744 N N . LEU A 1 95 ? 2.277 -6.498 4.310 1.00 94.62 95 LEU A N 1
ATOM 745 C CA . LEU A 1 95 ? 1.486 -5.647 3.418 1.00 94.62 95 LEU A CA 1
ATOM 746 C C . LEU A 1 95 ? 0.196 -6.375 3.017 1.00 94.62 95 LEU A C 1
ATOM 748 O O . LEU A 1 95 ? 0.273 -7.280 2.186 1.00 94.62 95 LEU A O 1
ATOM 752 N N . PRO A 1 96 ? -0.978 -5.984 3.559 1.00 93.12 96 PRO A N 1
ATOM 753 C CA . PRO A 1 96 ? -2.268 -6.528 3.123 1.00 93.12 96 PRO A CA 1
ATOM 754 C C . PRO A 1 96 ? -2.503 -6.391 1.616 1.00 93.12 96 PRO A C 1
ATOM 756 O O . PRO A 1 96 ? -3.093 -7.262 0.983 1.00 93.12 96 PRO A O 1
ATOM 759 N N . VAL A 1 97 ? -2.024 -5.290 1.037 1.00 93.56 97 VAL A N 1
ATOM 760 C CA . VAL A 1 97 ? -2.033 -5.031 -0.399 1.00 93.56 97 VAL A CA 1
ATOM 761 C C . VAL A 1 97 ? -0.604 -4.757 -0.848 1.00 93.56 97 VAL A C 1
ATOM 763 O O . VAL A 1 97 ? 0.054 -3.850 -0.338 1.00 93.56 97 VAL A O 1
ATOM 766 N N . LEU A 1 98 ? -0.140 -5.532 -1.824 1.00 96.31 98 LEU A N 1
ATOM 767 C CA . LEU A 1 98 ? 1.031 -5.247 -2.645 1.00 96.31 98 LEU A CA 1
ATOM 768 C C . LEU A 1 98 ? 0.757 -5.804 -4.040 1.00 96.31 98 LEU A C 1
ATOM 770 O O . LEU A 1 98 ? 0.702 -7.019 -4.230 1.00 96.31 98 LEU A O 1
ATOM 774 N N . GLN A 1 99 ? 0.523 -4.918 -4.997 1.00 96.12 99 GLN A N 1
ATOM 775 C CA . GLN A 1 99 ? 0.090 -5.277 -6.341 1.00 96.12 99 GLN A CA 1
ATOM 776 C C . GLN A 1 99 ? 0.858 -4.481 -7.386 1.00 96.12 99 GLN A C 1
ATOM 778 O O . GLN A 1 99 ? 1.184 -3.311 -7.187 1.00 96.12 99 GLN A O 1
ATOM 783 N N . LEU A 1 100 ? 1.116 -5.140 -8.512 1.00 98.19 100 LEU A N 1
ATOM 784 C CA . LEU A 1 100 ? 1.724 -4.561 -9.697 1.00 98.19 100 LEU A CA 1
ATOM 785 C C . LEU A 1 100 ? 0.785 -4.800 -10.878 1.00 98.19 100 LEU A C 1
ATOM 787 O O . LEU A 1 100 ? 0.304 -5.918 -11.061 1.00 98.19 100 LEU A O 1
ATOM 791 N N . ILE A 1 101 ? 0.517 -3.759 -11.656 1.00 98.00 101 ILE A N 1
ATOM 792 C CA . ILE A 1 101 ? -0.254 -3.820 -12.893 1.00 98.00 101 ILE A CA 1
ATOM 793 C C . ILE A 1 101 ? 0.660 -3.367 -14.038 1.00 98.00 101 ILE A C 1
ATOM 795 O O . ILE A 1 101 ? 1.225 -2.279 -13.954 1.00 98.00 101 ILE A O 1
ATOM 799 N N . PRO A 1 102 ? 0.784 -4.156 -15.118 1.00 97.62 102 PRO A N 1
ATOM 800 C CA . PRO A 1 102 ? 0.233 -5.506 -15.267 1.00 97.62 102 PRO A CA 1
ATOM 801 C C . PRO A 1 102 ? 0.800 -6.511 -14.239 1.00 97.62 102 PRO A C 1
ATOM 803 O O . PRO A 1 102 ? 1.834 -6.275 -13.628 1.00 97.62 102 PRO A O 1
ATOM 806 N N . THR A 1 103 ? 0.114 -7.632 -14.004 1.00 94.31 103 THR A N 1
ATOM 807 C CA . THR A 1 103 ? 0.527 -8.622 -12.979 1.00 94.31 103 THR A CA 1
ATOM 808 C C . THR A 1 103 ? 1.452 -9.710 -13.518 1.00 94.31 103 THR A C 1
ATOM 810 O O . THR A 1 103 ? 2.060 -10.456 -12.753 1.00 94.31 103 THR A O 1
ATOM 813 N N . GLN A 1 104 ? 1.533 -9.842 -14.839 1.00 95.00 104 GLN A N 1
ATOM 814 C CA . GLN A 1 104 ? 2.290 -10.884 -15.526 1.00 95.00 104 GLN A CA 1
ATOM 815 C C . GLN A 1 104 ? 3.373 -10.269 -16.405 1.00 95.00 104 GLN A C 1
ATOM 817 O O . GLN A 1 104 ? 3.329 -9.076 -16.709 1.00 95.00 104 GLN A O 1
ATOM 822 N N . ARG A 1 105 ? 4.307 -11.108 -16.866 1.00 96.56 105 ARG A N 1
ATOM 823 C CA . ARG A 1 105 ? 5.318 -10.712 -17.851 1.00 96.56 105 ARG A CA 1
ATOM 824 C C . ARG A 1 105 ? 4.673 -10.034 -19.062 1.00 96.56 105 ARG A C 1
ATOM 826 O O . ARG A 1 105 ? 3.631 -10.494 -19.537 1.00 96.56 105 ARG A O 1
ATOM 833 N N . GLN A 1 106 ? 5.294 -8.975 -19.563 1.00 97.06 106 GLN A N 1
ATOM 834 C CA . GLN A 1 106 ? 4.784 -8.214 -20.700 1.00 97.06 106 GLN A CA 1
ATOM 835 C C . GLN A 1 106 ? 5.627 -8.467 -21.941 1.00 97.06 106 GLN A C 1
ATOM 837 O O . GLN A 1 106 ? 6.853 -8.536 -21.880 1.00 97.06 106 GLN A O 1
ATOM 842 N N . LEU A 1 107 ? 4.946 -8.597 -23.073 1.00 96.19 107 LEU A N 1
ATOM 843 C CA . LEU A 1 107 ? 5.553 -8.701 -24.388 1.00 96.19 107 LEU A CA 1
ATOM 844 C C . LEU A 1 107 ? 5.086 -7.493 -25.189 1.00 96.19 107 LEU A C 1
ATOM 846 O O . LEU A 1 107 ? 3.890 -7.337 -25.429 1.00 96.19 107 LEU A O 1
ATOM 850 N N . VAL A 1 108 ? 6.033 -6.632 -25.538 1.00 95.62 108 VAL A N 1
ATOM 851 C CA . VAL A 1 108 ? 5.787 -5.332 -26.172 1.00 95.62 108 VAL A CA 1
ATOM 852 C C . VAL A 1 108 ? 6.644 -5.190 -27.420 1.00 95.62 108 VAL A C 1
ATOM 854 O O . VAL A 1 108 ? 7.645 -5.887 -27.584 1.00 95.62 108 VAL A O 1
ATOM 857 N N . PHE A 1 109 ? 6.267 -4.287 -28.309 1.00 94.56 109 PHE A N 1
ATOM 858 C CA . PHE A 1 109 ? 7.020 -3.946 -29.505 1.00 94.56 109 PHE A CA 1
ATOM 859 C C . PHE A 1 109 ? 7.752 -2.618 -29.333 1.00 94.56 109 PHE A C 1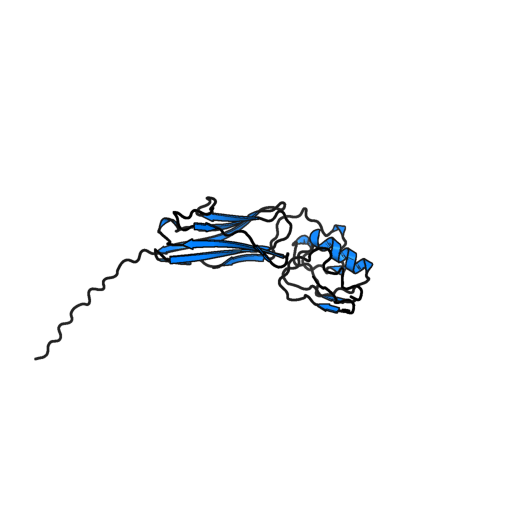
ATOM 861 O O . PHE A 1 109 ? 7.442 -1.787 -28.477 1.00 94.56 109 PHE A O 1
ATOM 868 N N . ARG A 1 110 ? 8.757 -2.404 -30.181 1.00 93.81 110 ARG A N 1
ATOM 869 C CA . ARG A 1 110 ? 9.451 -1.119 -30.242 1.00 93.81 110 ARG A CA 1
ATOM 870 C C . ARG A 1 110 ? 8.474 0.013 -30.579 1.00 93.81 110 ARG A C 1
ATOM 872 O O . ARG A 1 110 ? 7.721 -0.087 -31.543 1.00 93.81 110 ARG A O 1
ATOM 879 N N . GLY A 1 111 ? 8.564 1.113 -29.836 1.00 92.31 111 GLY A N 1
ATOM 880 C CA . GLY A 1 111 ? 7.697 2.283 -29.975 1.00 92.31 111 GLY A CA 1
ATOM 881 C C . GLY A 1 111 ? 6.429 2.229 -29.121 1.00 92.31 111 GLY A C 1
ATOM 882 O O . GLY A 1 111 ? 5.732 3.240 -29.038 1.00 92.31 111 GLY A O 1
ATOM 883 N N . ASP A 1 112 ? 6.153 1.105 -28.452 1.00 94.81 112 ASP A N 1
ATOM 884 C CA . ASP A 1 112 ? 5.001 0.975 -27.564 1.00 94.81 112 ASP A CA 1
ATOM 885 C C . ASP A 1 112 ? 5.068 1.953 -26.382 1.00 94.81 112 ASP A C 1
ATOM 887 O O . ASP A 1 112 ? 6.117 2.512 -26.030 1.00 94.81 112 ASP A O 1
ATOM 891 N N . ARG A 1 113 ? 3.905 2.135 -25.752 1.00 96.38 113 ARG A N 1
ATOM 892 C CA . ARG A 1 113 ? 3.742 2.824 -24.475 1.00 96.38 113 ARG A CA 1
ATOM 893 C C . ARG A 1 113 ? 3.137 1.854 -23.468 1.00 96.38 113 ARG A C 1
ATOM 895 O O . ARG A 1 113 ? 2.057 1.324 -23.712 1.00 96.38 113 ARG A O 1
ATOM 902 N N . LEU A 1 114 ? 3.807 1.659 -22.338 1.00 97.12 114 LEU A N 1
ATOM 903 C CA . LEU A 1 114 ? 3.386 0.742 -21.284 1.00 97.12 114 LEU A CA 1
ATOM 904 C C . LEU A 1 114 ? 3.365 1.469 -19.930 1.00 97.12 114 LEU A C 1
ATOM 906 O O . LEU A 1 114 ? 4.432 1.806 -19.413 1.00 97.12 114 LEU A O 1
ATOM 910 N N . PRO A 1 115 ? 2.179 1.729 -19.353 1.00 97.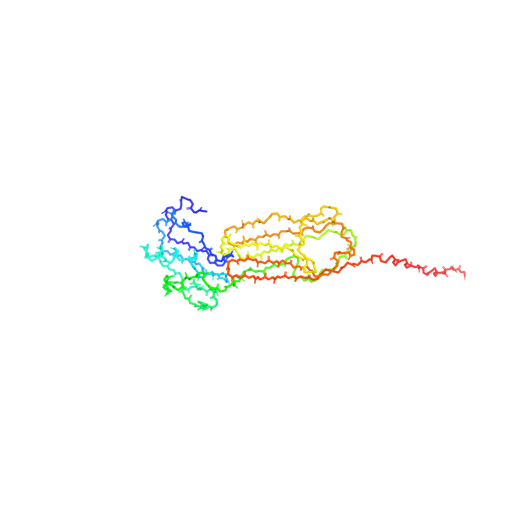56 115 PRO A N 1
ATOM 911 C CA . PRO A 1 115 ? 2.069 2.161 -17.968 1.00 97.56 115 PRO A CA 1
ATOM 912 C C . PRO A 1 115 ? 2.229 0.963 -17.024 1.00 97.56 115 PRO A C 1
ATOM 914 O O . PRO A 1 115 ? 1.629 -0.095 -17.229 1.00 97.56 115 PRO A O 1
ATOM 917 N N . LEU A 1 116 ? 3.035 1.145 -15.984 1.00 98.25 116 LEU A N 1
ATOM 918 C CA . LEU A 1 116 ? 3.186 0.239 -14.856 1.00 98.25 116 LEU A CA 1
ATOM 919 C C . LEU A 1 116 ? 2.638 0.931 -13.612 1.00 98.25 116 LEU A C 1
ATOM 921 O O . LEU A 1 116 ? 3.036 2.049 -13.302 1.00 98.25 116 LEU A O 1
ATOM 925 N N . GLN A 1 117 ? 1.767 0.265 -12.869 1.00 98.31 117 GLN A N 1
ATOM 926 C CA . GLN A 1 117 ? 1.172 0.805 -11.652 1.00 98.31 117 GLN A CA 1
ATOM 927 C C . GLN A 1 117 ? 1.491 -0.113 -10.478 1.00 98.31 117 GLN A C 1
ATOM 929 O O . GLN A 1 117 ? 1.209 -1.308 -10.518 1.00 98.31 117 GLN A O 1
ATOM 934 N N . CYS A 1 118 ? 2.065 0.448 -9.421 1.00 98.31 118 CYS A N 1
ATOM 935 C CA . CYS A 1 118 ? 2.341 -0.250 -8.175 1.00 98.31 118 CYS A CA 1
ATOM 936 C C . CYS A 1 118 ? 1.458 0.311 -7.067 1.00 98.31 118 CYS A C 1
ATOM 938 O O . CYS A 1 118 ? 1.505 1.511 -6.805 1.00 98.31 118 CYS A O 1
ATOM 940 N N . THR A 1 119 ? 0.690 -0.549 -6.403 1.00 97.06 119 THR A N 1
ATOM 941 C CA . THR A 1 119 ? -0.185 -0.178 -5.286 1.00 97.06 119 THR A CA 1
ATOM 942 C C . THR A 1 119 ? 0.175 -1.000 -4.056 1.00 97.06 119 THR A C 1
ATOM 944 O O . THR A 1 119 ? 0.274 -2.226 -4.127 1.00 97.06 119 THR A O 1
ATOM 947 N N . ALA A 1 120 ? 0.350 -0.333 -2.916 1.00 96.50 120 ALA A N 1
ATOM 948 C CA . ALA A 1 120 ? 0.666 -0.972 -1.644 1.00 96.50 120 ALA A CA 1
ATOM 949 C C . ALA A 1 120 ? -0.175 -0.410 -0.490 1.00 96.50 120 ALA A C 1
ATOM 951 O O . ALA A 1 120 ? -0.688 0.707 -0.567 1.00 96.50 120 ALA A O 1
ATOM 952 N N . SER A 1 121 ? -0.296 -1.165 0.602 1.00 94.25 121 SER A N 1
ATOM 953 C CA . SER A 1 121 ? -0.906 -0.674 1.841 1.00 94.25 121 SER A CA 1
ATOM 954 C C . SER A 1 121 ? -0.102 0.481 2.441 1.00 94.25 121 SER A C 1
ATOM 956 O O . SER A 1 121 ? 1.098 0.366 2.689 1.00 94.25 121 SER A O 1
ATOM 958 N N . PHE A 1 122 ? -0.786 1.584 2.733 1.00 93.62 122 PHE A N 1
ATOM 959 C CA . PHE A 1 122 ? -0.233 2.739 3.429 1.00 93.62 122 PHE A CA 1
ATOM 960 C C . PHE A 1 122 ? -0.473 2.586 4.935 1.00 93.62 122 PHE A C 1
ATOM 962 O O . PHE A 1 122 ? -1.517 2.967 5.457 1.00 93.62 122 PHE A O 1
ATOM 969 N N . LEU A 1 123 ? 0.476 1.946 5.621 1.00 90.19 123 LEU A N 1
ATOM 970 C CA . LEU A 1 123 ? 0.348 1.607 7.044 1.00 90.19 123 LEU A CA 1
ATOM 971 C C . LEU A 1 123 ? 0.800 2.734 7.969 1.00 90.19 123 LEU A C 1
ATOM 973 O O . LEU A 1 123 ? 0.258 2.881 9.055 1.00 90.19 123 LEU A O 1
ATOM 977 N N . ASP A 1 124 ? 1.797 3.518 7.565 1.00 89.12 124 ASP A N 1
ATOM 978 C CA . ASP A 1 124 ? 2.280 4.663 8.328 1.00 89.12 124 ASP A CA 1
ATOM 979 C C . ASP A 1 124 ? 2.997 5.678 7.413 1.00 89.12 124 ASP A C 1
ATOM 981 O O . ASP A 1 124 ? 3.356 5.348 6.276 1.00 89.12 124 ASP A O 1
ATOM 985 N N . PRO A 1 125 ? 3.247 6.915 7.884 1.00 91.25 125 PRO A N 1
ATOM 986 C CA . PRO A 1 125 ? 3.838 7.972 7.064 1.00 91.25 125 PRO A CA 1
ATOM 987 C C . PRO A 1 125 ? 5.269 7.718 6.575 1.00 91.25 125 PRO A C 1
ATOM 989 O O . PRO A 1 125 ? 5.777 8.533 5.801 1.00 91.25 125 PRO A O 1
ATOM 992 N N . SER A 1 126 ? 5.947 6.651 7.013 1.00 93.62 126 SER A N 1
ATOM 993 C CA . SER A 1 126 ? 7.281 6.285 6.523 1.00 93.62 126 SER A CA 1
ATOM 994 C C . SER A 1 126 ? 7.253 5.469 5.229 1.00 93.62 126 SER A C 1
ATOM 996 O O . SER A 1 126 ? 8.292 5.361 4.584 1.00 93.62 126 SER A O 1
ATOM 998 N N . VAL A 1 127 ? 6.092 4.937 4.822 1.00 95.00 127 VAL A N 1
ATOM 999 C CA . VAL A 1 127 ? 5.960 4.121 3.605 1.00 95.00 127 VAL A CA 1
ATOM 1000 C C . VAL A 1 127 ? 6.289 4.946 2.356 1.00 95.00 127 VAL A C 1
ATOM 1002 O O . VAL A 1 127 ? 5.744 6.035 2.151 1.00 95.00 127 VAL A O 1
ATOM 1005 N N . ARG A 1 128 ? 7.183 4.438 1.506 1.00 96.94 128 ARG A N 1
ATOM 1006 C CA . ARG A 1 128 ? 7.566 5.033 0.216 1.00 96.94 128 ARG A CA 1
ATOM 1007 C C . ARG A 1 128 ? 7.575 3.971 -0.879 1.00 96.94 128 ARG A C 1
ATOM 1009 O O . ARG A 1 128 ? 7.897 2.816 -0.609 1.00 96.94 128 ARG A O 1
ATOM 1016 N N . LEU A 1 129 ? 7.258 4.390 -2.104 1.00 98.12 129 LEU A N 1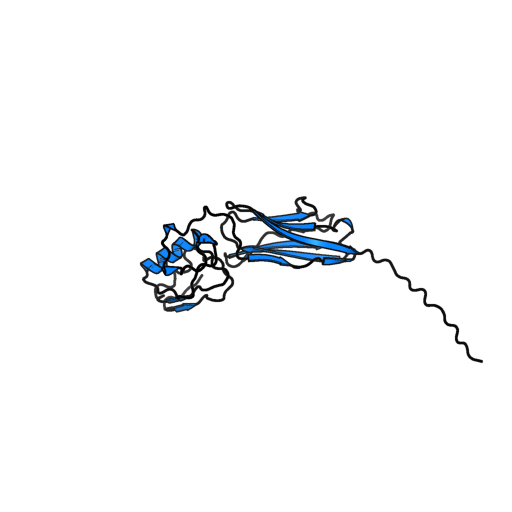
ATOM 1017 C CA . LEU A 1 129 ? 7.365 3.574 -3.312 1.00 98.12 129 LEU A CA 1
ATOM 1018 C C . LEU A 1 129 ? 8.532 4.063 -4.174 1.00 98.12 129 LEU A C 1
ATOM 1020 O O . LEU A 1 129 ? 8.762 5.268 -4.287 1.00 98.12 129 LEU A O 1
ATOM 1024 N N . SER A 1 130 ? 9.266 3.140 -4.786 1.00 98.00 130 SER A N 1
ATOM 1025 C CA . SER A 1 130 ? 10.305 3.452 -5.770 1.00 98.00 130 SER A CA 1
ATOM 1026 C C . SER A 1 130 ? 10.416 2.363 -6.834 1.00 98.00 130 SER A C 1
ATOM 1028 O O . SER A 1 130 ? 9.972 1.236 -6.633 1.00 98.00 130 SER A O 1
ATOM 1030 N N . TRP A 1 131 ? 11.009 2.694 -7.980 1.00 98.38 131 TRP A N 1
ATOM 1031 C CA . TRP A 1 131 ? 11.130 1.785 -9.119 1.00 98.38 131 TRP A CA 1
ATOM 1032 C C . TRP A 1 131 ? 12.585 1.415 -9.393 1.00 98.38 131 TRP A C 1
ATOM 1034 O O . TRP A 1 131 ? 13.495 2.222 -9.187 1.00 98.38 131 TRP A O 1
ATOM 1044 N N . SER A 1 132 ? 12.811 0.206 -9.902 1.00 98.19 132 SER A N 1
ATOM 1045 C CA . SER A 1 132 ? 14.112 -0.219 -10.415 1.00 98.19 132 SER A CA 1
ATOM 1046 C C . SER A 1 132 ? 13.991 -1.035 -11.694 1.00 98.19 132 SER A C 1
ATOM 1048 O O . SER A 1 132 ? 13.074 -1.846 -11.822 1.00 98.19 132 SER A O 1
ATOM 1050 N N . HIS A 1 133 ? 14.984 -0.903 -12.565 1.00 97.88 133 HIS A N 1
ATOM 1051 C CA . HIS A 1 133 ? 15.184 -1.731 -13.752 1.00 97.88 133 HIS A CA 1
ATOM 1052 C C . HIS A 1 133 ? 16.556 -2.395 -13.657 1.00 97.88 133 HIS A C 1
ATOM 1054 O O . HIS A 1 133 ? 17.551 -1.707 -13.427 1.00 97.88 133 HIS A O 1
ATOM 1060 N N . GLU A 1 134 ? 16.613 -3.725 -13.754 1.00 96.81 134 GLU A N 1
ATOM 1061 C CA . GLU A 1 134 ? 17.861 -4.499 -13.610 1.00 96.81 134 GLU A CA 1
ATOM 1062 C C . GLU A 1 134 ? 18.650 -4.130 -12.335 1.00 96.81 134 GLU A C 1
ATOM 1064 O O . GLU A 1 134 ? 19.856 -3.878 -12.363 1.00 96.81 134 GLU A O 1
ATOM 1069 N N . GLN A 1 135 ? 17.941 -4.042 -11.199 1.00 96.06 135 GLN A N 1
ATOM 1070 C CA . GLN A 1 135 ? 18.469 -3.635 -9.882 1.00 96.06 135 GLN A CA 1
ATOM 1071 C C . GLN A 1 135 ? 18.995 -2.193 -9.793 1.00 96.06 135 GLN A C 1
ATOM 1073 O O . GLN A 1 135 ? 19.574 -1.799 -8.779 1.00 96.06 135 GLN A O 1
ATOM 1078 N N . ARG A 1 136 ? 18.792 -1.370 -10.825 1.00 97.00 136 ARG A N 1
ATOM 1079 C CA . ARG A 1 136 ? 19.194 0.039 -10.823 1.00 97.00 136 ARG A CA 1
ATOM 1080 C C . ARG A 1 136 ? 17.984 0.926 -10.551 1.00 97.00 136 ARG A C 1
ATOM 1082 O O . ARG A 1 136 ? 16.969 0.748 -11.223 1.00 97.00 136 ARG A O 1
ATOM 1089 N N . PRO A 1 137 ? 18.068 1.882 -9.609 1.00 97.00 137 PRO A N 1
ATOM 1090 C CA . PRO A 1 137 ? 16.986 2.826 -9.357 1.00 97.00 137 PRO A CA 1
ATOM 1091 C C . PRO A 1 137 ? 16.592 3.584 -10.624 1.00 97.00 137 PRO A C 1
ATOM 1093 O O . PRO A 1 137 ? 17.453 4.009 -11.400 1.00 97.00 137 PRO A O 1
ATOM 1096 N N . VAL A 1 138 ? 15.288 3.756 -10.819 1.00 96.62 138 VAL A N 1
ATOM 1097 C CA . VAL A 1 138 ? 14.714 4.499 -11.939 1.00 96.62 138 VAL A CA 1
ATOM 1098 C C . VAL A 1 138 ? 14.105 5.792 -11.420 1.00 96.62 138 VAL A C 1
ATOM 1100 O O . VAL A 1 138 ? 13.345 5.809 -10.454 1.00 96.62 138 VAL A O 1
ATOM 1103 N N . HIS A 1 139 ? 14.441 6.875 -12.109 1.00 95.25 139 HIS A N 1
ATOM 1104 C CA . HIS A 1 139 ? 13.847 8.194 -11.948 1.00 95.25 139 HIS A CA 1
ATOM 1105 C C . HIS A 1 139 ? 13.322 8.660 -13.308 1.00 95.25 139 HIS A C 1
ATOM 1107 O O . HIS A 1 139 ? 13.634 8.050 -14.336 1.00 95.25 139 HIS A O 1
ATOM 1113 N N . THR A 1 140 ? 12.555 9.747 -13.324 1.00 95.81 140 THR A N 1
ATOM 1114 C CA . THR A 1 140 ? 12.090 10.368 -14.568 1.00 95.81 140 THR A CA 1
ATOM 1115 C C . THR A 1 140 ? 13.278 10.774 -15.443 1.00 95.81 140 THR A C 1
ATOM 1117 O O . THR A 1 140 ? 14.154 11.533 -15.028 1.00 95.81 140 THR A O 1
ATOM 1120 N N . LEU A 1 141 ? 13.319 10.230 -16.660 1.00 93.38 141 LEU A N 1
ATOM 1121 C CA . LEU A 1 141 ? 14.348 10.446 -17.674 1.00 93.38 141 LEU A CA 1
ATOM 1122 C C . LEU A 1 141 ? 13.656 10.613 -19.032 1.00 93.38 141 LEU A C 1
ATOM 1124 O O . LEU A 1 141 ? 13.516 9.658 -19.797 1.00 93.38 141 LEU A O 1
ATOM 1128 N N . GLU A 1 142 ? 13.254 11.846 -19.346 1.00 91.50 142 GLU A N 1
ATOM 1129 C CA . GLU A 1 142 ? 12.469 12.169 -20.549 1.00 91.50 142 GLU A CA 1
ATOM 1130 C C . GLU A 1 142 ? 13.154 11.727 -21.850 1.00 91.50 142 GLU A C 1
ATOM 1132 O O . GLU A 1 142 ? 12.513 11.186 -22.746 1.00 91.50 142 GLU A O 1
ATOM 1137 N N . HIS A 1 143 ? 14.482 11.869 -21.933 1.00 89.50 143 HIS A N 1
ATOM 1138 C CA . HIS A 1 143 ? 15.265 11.462 -23.106 1.00 89.50 143 HIS A CA 1
ATOM 1139 C C . HIS A 1 143 ? 15.251 9.946 -23.368 1.00 89.50 143 HIS A C 1
ATOM 1141 O O . HIS A 1 143 ? 15.598 9.521 -24.468 1.00 89.50 143 HIS A O 1
ATOM 1147 N N . ARG A 1 144 ? 14.866 9.131 -22.375 1.00 89.19 144 ARG A N 1
ATOM 1148 C CA . ARG A 1 144 ? 14.658 7.679 -22.511 1.00 89.19 144 ARG A CA 1
ATOM 1149 C C . ARG A 1 144 ? 13.183 7.281 -22.442 1.00 89.19 144 ARG A C 1
ATOM 1151 O O . ARG A 1 144 ? 12.892 6.097 -22.329 1.00 89.19 144 ARG A O 1
ATOM 1158 N N . GLY A 1 145 ? 12.268 8.252 -22.453 1.00 93.31 145 GLY A N 1
ATOM 1159 C CA . GLY A 1 145 ? 10.832 8.002 -22.354 1.00 93.31 145 GLY A CA 1
ATOM 1160 C C . GLY A 1 145 ? 10.397 7.363 -21.032 1.00 93.31 145 GLY A C 1
ATOM 1161 O O . GLY A 1 145 ? 9.395 6.655 -21.015 1.00 93.31 145 GLY A O 1
ATOM 1162 N N . LEU A 1 146 ? 11.140 7.574 -19.940 1.00 96.50 146 LEU A N 1
ATOM 1163 C CA . LEU A 1 146 ? 10.799 7.062 -18.609 1.00 96.50 146 LEU A CA 1
ATOM 1164 C C . LEU A 1 146 ? 10.186 8.182 -17.771 1.00 96.50 146 LEU A C 1
ATOM 1166 O O . LEU A 1 146 ? 10.854 9.187 -17.524 1.00 96.50 146 LEU A O 1
ATOM 1170 N N . TYR A 1 147 ? 8.960 7.994 -17.290 1.00 97.56 147 TYR A N 1
ATOM 1171 C CA . TYR A 1 147 ? 8.260 8.975 -16.459 1.00 97.56 147 TYR A CA 1
ATOM 1172 C C . TYR A 1 147 ? 7.759 8.306 -15.184 1.00 97.56 147 TYR A C 1
ATOM 1174 O O . TYR A 1 147 ? 6.924 7.411 -15.254 1.00 97.56 147 TYR A O 1
ATOM 1182 N N . VAL A 1 148 ? 8.293 8.706 -14.031 1.00 97.44 148 VAL A N 1
ATOM 1183 C CA . VAL A 1 148 ? 7.809 8.270 -12.716 1.00 97.44 148 VAL A CA 1
ATOM 1184 C C . VAL A 1 148 ? 6.915 9.374 -12.169 1.00 97.44 148 VAL A C 1
ATOM 1186 O O . VAL A 1 148 ? 7.392 10.484 -11.935 1.00 97.44 148 VAL A O 1
ATOM 1189 N N . GLU A 1 149 ? 5.639 9.064 -11.984 1.00 96.00 149 GLU A N 1
ATOM 1190 C CA . GLU A 1 149 ? 4.661 9.978 -11.397 1.00 96.00 149 GLU A CA 1
ATOM 1191 C C . GLU A 1 149 ? 4.803 10.027 -9.871 1.00 96.00 149 GLU A C 1
ATOM 1193 O O . GLU A 1 149 ? 5.226 9.057 -9.221 1.00 96.00 149 GLU A O 1
ATOM 1198 N N . ASP A 1 150 ? 4.408 11.160 -9.289 1.00 94.38 150 ASP A N 1
ATOM 1199 C CA . ASP A 1 150 ? 4.350 11.318 -7.839 1.00 94.38 150 ASP A CA 1
ATOM 1200 C C . ASP A 1 150 ? 3.401 10.286 -7.218 1.00 94.38 150 ASP A C 1
ATOM 1202 O O . ASP A 1 150 ? 2.343 9.953 -7.756 1.00 94.38 150 ASP A O 1
ATOM 1206 N N . SER A 1 151 ? 3.780 9.766 -6.049 1.00 96.44 151 SER A N 1
ATOM 1207 C CA . SER A 1 151 ? 2.951 8.775 -5.367 1.00 96.44 151 SER A CA 1
ATOM 1208 C C . SER A 1 151 ? 1.672 9.407 -4.816 1.00 96.44 151 SER A C 1
ATOM 1210 O O . SER A 1 151 ? 1.716 10.421 -4.117 1.00 96.44 151 SER A O 1
ATOM 1212 N N . ILE A 1 152 ? 0.536 8.762 -5.065 1.00 95.50 152 ILE A N 1
ATOM 1213 C CA . ILE A 1 152 ? -0.786 9.201 -4.616 1.00 95.50 152 ILE A CA 1
ATOM 1214 C C . ILE A 1 152 ? -1.224 8.326 -3.445 1.00 95.50 152 ILE A C 1
ATOM 1216 O O . ILE A 1 152 ? -1.184 7.099 -3.524 1.00 95.50 152 ILE A O 1
ATOM 1220 N N . ILE A 1 153 ? -1.667 8.954 -2.355 1.00 93.00 153 ILE A N 1
ATOM 1221 C CA . ILE A 1 153 ? -2.268 8.257 -1.214 1.00 93.00 153 ILE A CA 1
ATOM 1222 C C . ILE A 1 153 ? -3.788 8.259 -1.399 1.00 93.00 153 ILE A C 1
ATOM 1224 O O . ILE A 1 153 ? -4.412 9.321 -1.408 1.00 93.00 153 ILE A O 1
ATOM 1228 N N . HIS A 1 154 ? -4.385 7.076 -1.524 1.00 87.12 154 HIS A N 1
ATOM 1229 C CA . HIS A 1 154 ? -5.828 6.887 -1.661 1.00 87.12 154 HIS A CA 1
ATOM 1230 C C . HIS A 1 154 ? -6.450 6.535 -0.312 1.00 87.12 154 HIS A C 1
ATOM 1232 O O . HIS A 1 154 ? -5.984 5.620 0.375 1.00 87.12 154 HIS A O 1
ATOM 1238 N N . ASP A 1 155 ? -7.510 7.260 0.055 1.00 73.69 155 ASP A N 1
ATOM 1239 C CA . ASP A 1 155 ? -8.403 6.934 1.177 1.00 73.69 155 ASP A CA 1
ATOM 1240 C C . ASP A 1 155 ? -7.678 6.627 2.503 1.00 73.69 155 ASP A C 1
ATOM 1242 O O . ASP A 1 155 ? -8.152 5.855 3.334 1.00 73.69 155 ASP A O 1
ATOM 1246 N N . CYS A 1 156 ? -6.496 7.230 2.691 1.00 72.69 156 CYS A N 1
ATOM 1247 C CA . CYS A 1 156 ? -5.574 7.033 3.815 1.00 72.69 156 CYS A CA 1
ATOM 1248 C C . CYS A 1 156 ? -5.041 5.599 4.019 1.00 72.69 156 CYS A C 1
ATOM 1250 O O . CYS A 1 156 ? -4.353 5.368 5.010 1.00 72.69 156 CYS A O 1
ATOM 1252 N N . CYS A 1 157 ? -5.331 4.651 3.124 1.00 85.81 157 CYS A N 1
ATOM 1253 C CA . CYS A 1 157 ? -5.043 3.224 3.335 1.00 85.81 157 CYS A CA 1
ATOM 1254 C C . CYS A 1 157 ? -4.175 2.601 2.244 1.00 85.81 157 CYS A C 1
ATOM 1256 O O . CYS A 1 157 ? -3.597 1.535 2.455 1.00 85.81 157 CYS A O 1
ATOM 1258 N N . LEU A 1 158 ? -4.081 3.240 1.080 1.00 93.12 158 LEU A N 1
ATOM 1259 C CA . LEU A 1 158 ? -3.309 2.755 -0.056 1.00 93.12 158 LEU A CA 1
ATOM 1260 C C . LEU A 1 158 ? -2.394 3.860 -0.568 1.00 93.12 158 LEU A C 1
ATOM 1262 O O . LEU A 1 158 ? -2.741 5.037 -0.530 1.00 93.12 158 LEU A O 1
ATOM 1266 N N . ILE A 1 159 ? -1.235 3.467 -1.076 1.00 95.88 159 ILE A N 1
ATOM 1267 C CA . ILE A 1 159 ? -0.316 4.331 -1.807 1.00 95.88 159 ILE A CA 1
ATOM 1268 C C . ILE A 1 159 ? -0.075 3.718 -3.182 1.00 95.88 159 ILE A C 1
ATOM 1270 O O . ILE A 1 159 ? 0.140 2.511 -3.295 1.00 95.88 159 ILE A O 1
ATOM 1274 N N . THR A 1 160 ? -0.123 4.548 -4.217 1.00 97.56 160 THR A N 1
ATOM 1275 C CA . THR A 1 160 ? 0.059 4.142 -5.610 1.00 97.56 160 THR A CA 1
ATOM 1276 C C . THR A 1 160 ? 1.155 4.980 -6.255 1.00 97.56 160 THR A C 1
ATOM 1278 O O . THR A 1 160 ? 1.193 6.189 -6.055 1.00 97.56 160 THR A O 1
ATOM 1281 N N . SER A 1 161 ? 2.017 4.359 -7.056 1.00 97.94 161 SER A N 1
ATOM 1282 C CA . SER A 1 161 ? 2.957 5.039 -7.954 1.00 97.94 161 SER A CA 1
ATOM 1283 C C . SER A 1 161 ? 2.798 4.482 -9.364 1.00 97.94 161 SER A C 1
ATOM 1285 O O . SER A 1 161 ? 2.627 3.272 -9.534 1.00 97.94 161 SER A O 1
ATOM 1287 N N . GLU A 1 162 ? 2.857 5.360 -10.363 1.00 98.19 162 GLU A N 1
ATOM 1288 C CA . GLU A 1 162 ? 2.822 4.995 -11.777 1.00 98.19 162 GLU A CA 1
ATOM 1289 C C . GLU A 1 162 ? 4.181 5.279 -12.432 1.00 98.19 162 GLU A C 1
ATOM 1291 O O . GLU A 1 162 ? 4.806 6.314 -12.198 1.00 98.19 162 GLU A O 1
ATOM 1296 N N . LEU A 1 163 ? 4.646 4.337 -13.246 1.00 98.25 163 LEU A N 1
ATOM 1297 C CA . LEU A 1 163 ? 5.812 4.460 -14.108 1.00 98.25 163 LEU A CA 1
ATOM 1298 C C . LEU A 1 163 ? 5.356 4.259 -15.551 1.00 98.25 163 LEU A C 1
ATOM 1300 O O . LEU A 1 163 ? 4.901 3.184 -15.930 1.00 98.25 163 LEU A O 1
ATOM 1304 N N . ILE A 1 164 ? 5.514 5.284 -16.376 1.00 98.06 164 ILE A N 1
ATOM 1305 C CA . ILE A 1 164 ? 5.131 5.257 -17.781 1.00 98.06 164 ILE A CA 1
ATOM 1306 C C . ILE A 1 164 ? 6.391 5.077 -18.622 1.00 98.06 164 ILE A C 1
ATOM 1308 O O . ILE A 1 164 ? 7.268 5.943 -18.657 1.00 98.06 164 ILE A O 1
ATOM 1312 N N . LEU A 1 165 ? 6.450 3.956 -19.337 1.00 97.44 165 LEU A N 1
ATOM 1313 C CA . LEU A 1 165 ? 7.449 3.680 -20.363 1.00 97.44 165 LEU A CA 1
ATOM 1314 C C . LEU A 1 165 ? 6.878 4.135 -21.706 1.00 97.44 165 LEU A C 1
ATOM 1316 O O . LEU A 1 165 ? 5.845 3.632 -22.142 1.00 97.44 165 LEU A O 1
ATOM 1320 N N . SER A 1 166 ? 7.516 5.100 -22.357 1.00 96.12 166 SER A N 1
ATOM 1321 C CA . SER A 1 166 ? 7.100 5.641 -23.655 1.00 96.12 166 SER A CA 1
ATOM 1322 C C . SER A 1 166 ? 8.190 5.432 -24.694 1.00 96.12 166 SER A C 1
ATOM 1324 O O . SER A 1 166 ? 9.370 5.533 -24.373 1.00 96.12 166 SER A O 1
ATOM 1326 N N . ASN A 1 167 ? 7.796 5.207 -25.951 1.00 92.31 167 ASN A N 1
ATOM 1327 C CA . ASN A 1 167 ? 8.727 4.988 -27.061 1.00 92.31 167 ASN A CA 1
ATOM 1328 C C . ASN A 1 167 ? 9.736 3.862 -26.755 1.00 92.31 167 ASN A C 1
ATOM 1330 O O . ASN A 1 167 ? 10.948 4.045 -26.864 1.00 92.31 167 ASN A O 1
ATOM 1334 N N . ILE A 1 168 ? 9.210 2.711 -26.326 1.00 94.31 168 ILE A N 1
ATOM 1335 C CA . ILE A 1 168 ? 9.991 1.568 -25.836 1.00 94.31 168 ILE A CA 1
ATOM 1336 C C . ILE A 1 168 ? 11.041 1.115 -26.863 1.00 94.31 168 ILE A C 1
ATOM 1338 O O . ILE A 1 168 ? 10.746 0.974 -28.052 1.00 94.31 168 ILE A O 1
ATOM 1342 N N . ASP A 1 169 ? 12.259 0.839 -26.396 1.00 92.81 169 ASP A N 1
ATOM 1343 C CA . ASP A 1 169 ? 13.356 0.263 -27.177 1.00 92.81 169 ASP A CA 1
ATOM 1344 C C . ASP A 1 169 ? 13.905 -1.020 -26.530 1.00 92.81 169 ASP A C 1
ATOM 1346 O O . ASP A 1 169 ? 13.449 -1.446 -25.470 1.00 92.81 169 ASP A O 1
ATOM 1350 N N . ALA A 1 170 ? 14.894 -1.656 -27.164 1.00 92.44 170 ALA A N 1
ATOM 1351 C CA . ALA A 1 170 ? 15.472 -2.907 -26.674 1.00 92.44 170 ALA A CA 1
ATOM 1352 C C . ALA A 1 170 ? 16.049 -2.807 -25.246 1.00 92.44 170 ALA A C 1
ATOM 1354 O O . ALA A 1 170 ? 16.054 -3.806 -24.525 1.00 92.44 170 ALA A O 1
ATOM 1355 N N . GLY A 1 171 ? 16.496 -1.619 -24.825 1.00 91.69 171 GLY A N 1
ATOM 1356 C CA . GLY A 1 171 ? 17.071 -1.359 -23.508 1.00 91.69 171 GLY A CA 1
ATOM 1357 C C . GLY A 1 171 ? 16.057 -1.382 -22.367 1.00 91.69 171 GLY A C 1
ATOM 1358 O O . GLY A 1 171 ? 16.473 -1.434 -21.217 1.00 91.69 171 GLY A O 1
ATOM 1359 N N . VAL A 1 172 ? 14.753 -1.381 -22.658 1.00 95.00 172 VAL A N 1
ATOM 1360 C CA . VAL A 1 172 ? 13.681 -1.567 -21.664 1.00 95.00 172 VAL A CA 1
ATOM 1361 C C . VAL A 1 172 ? 13.529 -3.035 -21.253 1.00 95.00 172 VAL A C 1
ATOM 1363 O O . VAL A 1 172 ? 12.973 -3.316 -20.192 1.00 95.00 172 VAL A O 1
ATOM 1366 N N . SER A 1 173 ? 14.022 -3.979 -22.062 1.00 96.56 173 SER A N 1
ATOM 1367 C CA . SER A 1 173 ? 13.911 -5.406 -21.746 1.00 96.56 173 SER A CA 1
ATOM 1368 C C . SER A 1 173 ? 14.575 -5.734 -20.407 1.00 96.56 173 SER A C 1
ATOM 1370 O O . SER A 1 173 ? 15.607 -5.156 -20.059 1.00 96.56 173 SER A O 1
ATOM 1372 N N . GLY A 1 174 ? 13.990 -6.674 -19.668 1.00 97.06 174 GLY A N 1
ATOM 1373 C CA . GLY A 1 174 ? 14.524 -7.151 -18.396 1.00 97.06 174 GLY A CA 1
ATOM 1374 C C . GLY A 1 174 ? 13.541 -7.044 -17.235 1.00 97.06 174 GLY A C 1
ATOM 1375 O O . GLY A 1 174 ? 12.329 -6.902 -17.419 1.00 97.06 174 GLY A O 1
ATOM 1376 N N . ASN A 1 175 ? 14.079 -7.140 -16.024 1.00 98.00 175 ASN A N 1
ATOM 1377 C CA . ASN A 1 175 ? 13.315 -7.164 -14.787 1.00 98.00 175 ASN A CA 1
ATOM 1378 C C . ASN A 1 175 ? 13.026 -5.749 -14.273 1.00 98.00 175 ASN A C 1
ATOM 1380 O O . ASN A 1 175 ? 13.941 -4.965 -13.994 1.00 98.00 175 ASN A O 1
ATOM 1384 N N . TRP A 1 176 ? 11.743 -5.464 -14.082 1.00 98.25 176 TRP A N 1
ATOM 1385 C CA . TRP A 1 176 ? 11.225 -4.229 -13.511 1.00 98.25 176 TRP A CA 1
ATOM 1386 C C . TRP A 1 176 ? 10.599 -4.519 -12.160 1.00 98.25 176 TRP A C 1
ATOM 1388 O O . TRP A 1 176 ? 9.772 -5.419 -12.032 1.00 98.25 176 TRP A O 1
ATOM 1398 N N . GLN A 1 177 ? 10.981 -3.748 -11.147 1.00 98.31 177 GLN A N 1
ATOM 1399 C CA . GLN A 1 177 ? 10.481 -3.931 -9.789 1.00 98.31 177 GLN A CA 1
ATOM 1400 C C . GLN A 1 177 ? 10.000 -2.613 -9.200 1.00 98.31 177 GLN A C 1
ATOM 1402 O O . GLN A 1 177 ? 10.642 -1.574 -9.361 1.00 98.31 177 GLN A O 1
ATOM 1407 N N . CYS A 1 178 ? 8.892 -2.696 -8.476 1.00 98.50 178 CYS A N 1
ATOM 1408 C CA . CYS A 1 178 ? 8.468 -1.705 -7.510 1.00 98.50 178 CYS A CA 1
ATOM 1409 C C . CYS A 1 178 ? 8.942 -2.136 -6.121 1.00 98.50 178 CYS A C 1
ATOM 1411 O O . CYS A 1 178 ? 8.738 -3.279 -5.702 1.00 98.50 178 CYS A O 1
ATOM 1413 N N . HIS A 1 179 ? 9.555 -1.208 -5.401 1.00 98.19 179 HIS A N 1
ATOM 1414 C CA . HIS A 1 179 ? 10.044 -1.381 -4.043 1.00 98.19 179 HIS A CA 1
ATOM 1415 C C . HIS A 1 179 ? 9.182 -0.575 -3.084 1.00 98.19 179 HIS A C 1
ATOM 1417 O O . HIS A 1 179 ? 8.902 0.599 -3.318 1.00 98.19 179 HIS A O 1
ATOM 1423 N N . VAL A 1 180 ? 8.810 -1.207 -1.979 1.00 98.31 180 VAL A N 1
ATOM 1424 C CA . VAL A 1 180 ? 8.160 -0.584 -0.832 1.00 98.31 180 VAL A CA 1
ATOM 1425 C C . VAL A 1 180 ? 9.183 -0.507 0.287 1.00 98.31 180 VAL A C 1
ATOM 1427 O O . VAL A 1 180 ? 9.715 -1.534 0.710 1.00 98.31 180 VAL A O 1
ATOM 1430 N N . THR A 1 181 ? 9.453 0.693 0.786 1.00 97.50 181 THR A N 1
ATOM 1431 C CA . THR A 1 181 ? 10.319 0.903 1.952 1.00 97.50 181 THR A CA 1
ATOM 1432 C C . THR A 1 181 ? 9.528 1.536 3.083 1.00 97.50 181 THR A C 1
ATOM 1434 O O . THR A 1 181 ? 8.609 2.320 2.853 1.00 97.50 181 THR A O 1
ATOM 1437 N N . SER A 1 182 ? 9.848 1.161 4.317 1.00 95.88 182 SER A N 1
ATOM 1438 C CA . SER A 1 182 ? 9.200 1.680 5.521 1.00 95.88 182 SER A CA 1
ATOM 1439 C C . SER A 1 182 ? 10.131 1.566 6.725 1.00 95.88 182 SER A C 1
ATOM 1441 O O . SER A 1 182 ? 11.139 0.859 6.693 1.00 95.88 182 SER A O 1
ATOM 1443 N N . SER A 1 183 ? 9.746 2.191 7.833 1.00 94.38 183 SER A N 1
ATOM 1444 C CA . SER A 1 183 ? 10.407 2.012 9.131 1.00 94.38 183 SER A CA 1
ATOM 1445 C C . SER A 1 183 ? 10.378 0.564 9.649 1.00 94.38 183 SER A C 1
ATOM 1447 O O . SER A 1 183 ? 11.213 0.206 10.476 1.00 94.38 183 SER A O 1
ATOM 1449 N N . ARG A 1 184 ? 9.463 -0.280 9.146 1.00 94.31 184 ARG A N 1
ATOM 1450 C CA . ARG A 1 184 ? 9.290 -1.689 9.550 1.00 94.31 184 ARG A CA 1
ATOM 1451 C C . ARG A 1 184 ? 9.999 -2.689 8.634 1.00 94.31 184 ARG A C 1
ATOM 1453 O O . ARG A 1 184 ? 9.922 -3.897 8.859 1.00 94.31 184 ARG A O 1
ATOM 1460 N N . GLY A 1 185 ? 10.666 -2.207 7.588 1.00 95.44 185 GLY A N 1
ATOM 1461 C CA . GLY A 1 185 ? 11.362 -3.029 6.603 1.00 95.44 185 GLY A CA 1
ATOM 1462 C C . GLY A 1 185 ? 10.966 -2.707 5.168 1.00 95.44 185 GLY A C 1
ATOM 1463 O O . GLY A 1 185 ? 10.272 -1.723 4.897 1.00 95.44 185 GLY A O 1
ATOM 1464 N N . ASN A 1 186 ? 11.424 -3.565 4.257 1.00 97.12 186 ASN A N 1
ATOM 1465 C CA . ASN A 1 186 ? 11.295 -3.381 2.817 1.00 97.12 186 ASN A CA 1
ATOM 1466 C C . ASN A 1 186 ? 10.638 -4.607 2.176 1.00 97.12 186 ASN A C 1
ATOM 1468 O O . ASN A 1 186 ? 10.856 -5.734 2.617 1.00 97.12 186 ASN A O 1
ATOM 1472 N N . SER A 1 187 ? 9.883 -4.387 1.107 1.00 97.56 187 SER A N 1
ATOM 1473 C CA . SER A 1 187 ? 9.327 -5.436 0.250 1.00 97.56 187 SER A CA 1
ATOM 1474 C C . SER A 1 187 ? 9.428 -5.006 -1.212 1.00 97.56 187 SER A C 1
ATOM 1476 O O . SER A 1 187 ? 9.596 -3.825 -1.502 1.00 97.56 187 SER A O 1
ATOM 1478 N N . SER A 1 188 ? 9.350 -5.945 -2.148 1.00 97.69 188 SER A N 1
ATOM 1479 C CA . SER A 1 188 ? 9.357 -5.619 -3.575 1.00 97.69 188 SER A CA 1
ATOM 1480 C C . SER A 1 188 ? 8.491 -6.586 -4.368 1.00 97.69 188 SER A C 1
ATOM 1482 O O . SER A 1 188 ? 8.316 -7.742 -3.984 1.00 97.69 188 SER A O 1
ATOM 1484 N N . ILE A 1 189 ? 7.956 -6.102 -5.482 1.00 98.19 189 ILE A N 1
ATOM 1485 C CA . ILE A 1 189 ? 7.200 -6.879 -6.463 1.00 98.19 189 ILE A CA 1
ATOM 1486 C C . ILE A 1 189 ? 7.679 -6.484 -7.857 1.00 98.19 189 ILE A C 1
ATOM 1488 O O . ILE A 1 189 ? 8.038 -5.332 -8.084 1.00 98.19 189 ILE A O 1
ATOM 1492 N N . GLY A 1 190 ? 7.724 -7.424 -8.795 1.00 97.56 190 GLY A N 1
ATOM 1493 C CA . GLY A 1 190 ? 8.257 -7.147 -10.121 1.00 97.56 190 GLY A CA 1
ATOM 1494 C C . GLY A 1 190 ? 7.720 -8.053 -11.209 1.00 97.56 190 GLY A C 1
ATOM 1495 O O . GLY A 1 190 ? 7.046 -9.047 -10.942 1.00 97.56 190 GLY A O 1
ATOM 1496 N N . MET A 1 191 ? 8.047 -7.683 -12.439 1.00 97.62 191 MET A N 1
ATOM 1497 C CA . MET A 1 191 ? 7.735 -8.420 -13.653 1.00 97.62 191 MET A CA 1
ATOM 1498 C C . MET A 1 191 ? 8.889 -8.323 -14.652 1.00 97.62 191 MET A C 1
ATOM 1500 O O . MET A 1 191 ? 9.717 -7.416 -14.591 1.00 97.62 191 MET A O 1
ATOM 1504 N N . GLU A 1 192 ? 8.881 -9.216 -15.632 1.00 97.94 192 GLU A N 1
ATOM 1505 C CA . GLU A 1 192 ? 9.767 -9.133 -16.787 1.00 97.94 192 GLU A CA 1
ATOM 1506 C C . GLU A 1 192 ? 9.052 -8.466 -17.969 1.00 97.94 192 GLU A C 1
ATOM 1508 O O . GLU A 1 192 ? 7.902 -8.796 -18.279 1.00 97.94 192 GLU A O 1
ATOM 1513 N N . ILE A 1 193 ? 9.751 -7.557 -18.649 1.00 97.94 193 ILE A N 1
ATOM 1514 C CA . ILE A 1 193 ? 9.334 -6.991 -19.933 1.00 97.94 193 ILE A CA 1
ATOM 1515 C C . ILE A 1 193 ? 10.256 -7.538 -21.021 1.00 97.94 193 ILE A C 1
ATOM 1517 O O . ILE A 1 193 ? 11.480 -7.467 -20.906 1.00 97.94 193 ILE A O 1
ATOM 1521 N N . VAL A 1 194 ? 9.667 -8.050 -22.099 1.00 97.12 194 VAL A N 1
ATOM 1522 C CA . VAL A 1 194 ? 10.382 -8.513 -23.291 1.00 97.12 194 VAL A CA 1
ATOM 1523 C C . VAL A 1 194 ? 9.976 -7.648 -24.476 1.00 97.12 194 VAL A C 1
ATOM 1525 O O . VAL A 1 194 ? 8.799 -7.593 -24.837 1.00 97.12 194 VAL A O 1
ATOM 1528 N N . VAL A 1 195 ? 10.957 -6.992 -25.095 1.00 96.06 195 VAL A N 1
ATOM 1529 C CA . VAL A 1 195 ? 10.738 -6.158 -26.280 1.00 96.06 195 VAL A CA 1
ATOM 1530 C C . VAL A 1 195 ? 11.021 -6.972 -27.538 1.00 96.06 195 VAL A C 1
ATOM 1532 O O . VAL A 1 195 ? 12.124 -7.483 -27.729 1.00 96.06 195 VAL A O 1
ATOM 1535 N N . LEU A 1 196 ? 10.025 -7.093 -28.413 1.00 91.50 196 LEU A N 1
ATOM 1536 C CA . LEU A 1 196 ? 10.166 -7.726 -29.716 1.00 91.50 196 LEU A CA 1
ATOM 1537 C C . LEU A 1 196 ? 10.565 -6.705 -30.778 1.00 91.50 196 LEU A C 1
ATOM 1539 O O . LEU A 1 196 ? 9.928 -5.662 -30.954 1.00 91.50 196 LEU A O 1
ATOM 1543 N N . GLU A 1 197 ? 11.575 -7.059 -31.565 1.00 80.62 197 GLU A N 1
ATOM 1544 C CA . GLU A 1 197 ? 11.818 -6.399 -32.839 1.00 80.62 197 GLU A CA 1
ATOM 1545 C C . GLU A 1 197 ? 10.826 -6.935 -33.871 1.00 80.62 197 GLU A C 1
ATOM 1547 O O . GLU A 1 197 ? 10.724 -8.145 -34.095 1.00 80.62 197 GLU A O 1
ATOM 1552 N N . ALA A 1 198 ? 10.091 -6.035 -34.526 1.00 65.06 198 ALA A N 1
ATOM 1553 C CA . ALA A 1 198 ? 9.305 -6.390 -35.695 1.00 65.06 198 ALA A CA 1
ATOM 1554 C C . ALA A 1 198 ? 10.268 -6.790 -36.821 1.00 65.06 198 ALA A C 1
ATOM 1556 O O . ALA A 1 198 ? 10.700 -5.965 -37.626 1.00 65.06 198 ALA A O 1
ATOM 1557 N N . THR A 1 199 ? 10.623 -8.072 -36.889 1.00 56.44 199 THR A N 1
ATOM 1558 C CA . THR A 1 199 ? 11.149 -8.623 -38.131 1.00 56.44 199 THR A CA 1
ATOM 1559 C C . THR A 1 199 ? 10.013 -8.532 -39.136 1.00 56.44 199 THR A C 1
ATOM 1561 O O . THR A 1 199 ? 8.971 -9.170 -38.992 1.00 56.44 199 THR A O 1
ATOM 1564 N N . ALA A 1 200 ? 10.171 -7.663 -40.132 1.00 48.56 200 ALA A N 1
ATOM 1565 C CA . ALA A 1 200 ? 9.277 -7.634 -41.270 1.00 48.56 200 ALA A CA 1
ATOM 1566 C C . ALA A 1 200 ? 9.390 -8.992 -41.975 1.00 48.56 200 ALA A C 1
ATOM 1568 O O . ALA A 1 200 ? 10.238 -9.181 -42.847 1.00 48.56 200 ALA A O 1
ATOM 1569 N N . LEU A 1 201 ? 8.539 -9.944 -41.593 1.00 47.06 201 LEU A N 1
ATOM 1570 C CA . LEU A 1 201 ? 8.205 -11.105 -42.402 1.00 47.06 201 LEU A CA 1
ATOM 1571 C C . LEU A 1 201 ? 7.505 -10.570 -43.653 1.00 47.06 201 LEU A C 1
ATOM 1573 O O . LEU A 1 201 ? 6.284 -10.548 -43.762 1.00 47.06 201 LEU A O 1
ATOM 1577 N N . HIS A 1 202 ? 8.305 -10.095 -44.607 1.00 46.28 202 HIS A N 1
ATOM 1578 C CA . HIS A 1 202 ? 7.905 -10.054 -46.000 1.00 46.28 202 HIS A CA 1
ATOM 1579 C C . HIS A 1 202 ? 7.762 -11.509 -46.437 1.00 46.28 202 HIS A C 1
ATOM 1581 O O . HIS A 1 202 ? 8.693 -12.111 -46.975 1.00 46.28 202 HIS A O 1
ATOM 1587 N N . SER A 1 203 ? 6.592 -12.085 -46.176 1.00 43.00 203 SER A N 1
ATOM 1588 C CA . SER A 1 203 ? 6.114 -13.261 -46.881 1.00 43.00 203 SER A CA 1
ATOM 1589 C C . SER A 1 203 ? 6.156 -12.911 -48.366 1.00 43.00 203 SER A C 1
ATOM 1591 O O . SER A 1 203 ? 5.324 -12.155 -48.865 1.00 43.00 203 SER A O 1
ATOM 1593 N N . ARG A 1 204 ? 7.186 -13.379 -49.077 1.00 41.03 204 ARG A N 1
ATOM 1594 C CA . ARG A 1 204 ? 7.154 -13.429 -50.536 1.00 41.03 204 ARG A CA 1
ATOM 1595 C C . ARG A 1 204 ? 6.009 -14.368 -50.878 1.00 41.03 204 ARG A C 1
ATOM 1597 O O . ARG A 1 204 ? 6.178 -15.578 -50.788 1.00 41.03 204 ARG A O 1
ATOM 1604 N N . ASP A 1 205 ? 4.857 -13.797 -51.218 1.00 43.16 205 ASP A N 1
ATOM 1605 C CA . ASP A 1 205 ? 3.782 -14.525 -51.875 1.00 43.16 205 ASP A CA 1
ATOM 1606 C C . ASP A 1 205 ? 4.383 -15.251 -53.079 1.00 43.16 205 ASP A C 1
ATOM 1608 O O . ASP A 1 205 ? 4.812 -14.638 -54.066 1.00 43.16 205 ASP A O 1
ATOM 1612 N N . ASP A 1 206 ? 4.449 -16.573 -52.961 1.00 44.47 206 ASP A N 1
ATOM 1613 C CA . ASP A 1 206 ? 4.733 -17.468 -54.062 1.00 44.47 206 ASP A CA 1
ATOM 1614 C C . ASP A 1 206 ? 3.680 -17.198 -55.140 1.00 44.47 206 ASP A C 1
ATOM 1616 O O . ASP A 1 206 ? 2.496 -17.516 -54.999 1.00 44.47 206 ASP A O 1
ATOM 1620 N N . LYS A 1 207 ? 4.107 -16.562 -56.236 1.00 44.72 207 LYS A N 1
ATOM 1621 C CA . LYS A 1 207 ? 3.293 -16.391 -57.439 1.00 44.72 207 LYS A CA 1
ATOM 1622 C C . LYS A 1 207 ? 2.983 -17.771 -58.018 1.00 44.72 207 LYS A C 1
ATOM 1624 O O . LYS A 1 207 ? 3.655 -18.231 -58.941 1.00 44.72 207 LYS A O 1
ATOM 1629 N N . TYR A 1 208 ? 1.902 -18.391 -57.558 1.00 41.41 208 TYR A N 1
ATOM 1630 C CA . TYR A 1 208 ? 1.252 -19.481 -58.271 1.00 41.41 208 TYR A CA 1
ATOM 1631 C C . TYR A 1 208 ? 0.626 -18.913 -59.552 1.00 41.41 208 TYR A C 1
ATOM 1633 O O . TYR A 1 208 ? -0.521 -18.467 -59.590 1.00 41.41 208 TYR A O 1
ATOM 1641 N N . LYS A 1 209 ? 1.401 -18.911 -60.643 1.00 45.81 209 LYS A N 1
ATOM 1642 C CA . LYS A 1 209 ? 0.873 -18.750 -62.001 1.00 45.81 209 LYS A CA 1
ATOM 1643 C C . LYS A 1 209 ? -0.048 -19.937 -62.308 1.00 45.81 209 LYS A C 1
ATOM 1645 O O . LYS A 1 209 ? 0.402 -20.959 -62.810 1.00 45.81 209 LYS A O 1
ATOM 1650 N N . LYS A 1 210 ? -1.352 -19.782 -62.080 1.00 44.31 210 LYS A N 1
ATOM 1651 C CA . LYS A 1 210 ? -2.385 -20.507 -62.834 1.00 44.31 210 LYS A CA 1
ATOM 1652 C C . LYS A 1 210 ? -2.901 -19.584 -63.932 1.00 44.31 210 LYS A C 1
ATOM 1654 O O . LYS A 1 210 ? -3.857 -18.848 -63.720 1.00 44.31 210 LYS A O 1
ATOM 1659 N N . ASN A 1 211 ? -2.273 -19.638 -65.106 1.00 41.81 211 ASN A N 1
ATOM 1660 C CA . ASN A 1 211 ? -2.911 -19.159 -66.328 1.00 41.81 211 ASN A CA 1
ATOM 1661 C C . ASN A 1 211 ? -3.420 -20.357 -67.125 1.00 41.81 211 ASN A C 1
ATOM 1663 O O . ASN A 1 211 ? -2.646 -21.201 -67.568 1.00 41.81 211 ASN A O 1
ATOM 1667 N N . LYS A 1 212 ? -4.748 -20.387 -67.254 1.00 43.34 212 LYS A N 1
ATOM 1668 C CA . LYS A 1 212 ? -5.540 -21.219 -68.157 1.00 43.34 212 LYS A CA 1
ATOM 1669 C C . LYS A 1 212 ? -4.994 -21.160 -69.587 1.00 43.34 212 LYS A C 1
ATOM 1671 O O . LYS A 1 212 ? -4.810 -20.058 -70.106 1.00 43.34 212 LYS A O 1
ATOM 1676 N N . ARG A 1 213 ? -4.883 -22.319 -70.232 1.00 42.19 213 ARG A N 1
ATOM 1677 C CA . ARG A 1 213 ? -5.378 -22.582 -71.589 1.00 42.19 213 ARG A CA 1
ATOM 1678 C C . ARG A 1 213 ? -5.649 -24.069 -71.732 1.00 42.19 213 ARG A C 1
ATOM 1680 O O . ARG A 1 213 ? -4.817 -24.844 -71.218 1.00 42.19 213 ARG A O 1
#

Organism: Cyprinus carpio (NCBI:txid7962)

Radius of gyration: 24.93 Å; chains: 1; bounding box: 47×38×98 Å

Sequence (213 aa):
MFLDLGRLSKLNLSGNIFSTLPEGLFAHVPSLKALHVGTDYLFCDCQLRWMLSWVRSQAVRVGNESVCVYPTRLHGLQLHSLQEQQLTCDGPLELPVLQLIPTQRQLVFRGDRLPLQCTASFLDPSVRLSWSHEQRPVHTLEHRGLYVEDSIIHDCCLITSELILSNIDAGVSGNWQCHVTSSRGNSSIGMEIVVLEATALHSRDDKYKKNKR

pLDDT: mean 90.61, std 13.65, range [41.03, 98.5]

InterPro domains:
  IPR000483 Cysteine-rich flanking region, C-terminal [SM00082] (44-90)
  IPR007110 Immunoglobulin-like domain [PS50835] (96-194)
  IPR051963 Adhesion G protein-coupled receptor A [PTHR45930] (1-212)

Secondary structure (DSSP, 8-state):
--TT-TT--EEE-TTS--S---TTTTTT-TT--EEE---TT-B-SGGGHHHHHHHHHTTPEEPTT-B--BSGGGTT-BGGGS-GGG--S-SPP--S-EEEES-S-EEEETT--EEEEEEEE--STT-EEEEEETTEEE--BGGGTEEEPPPEEETTTEEEEEEEE-S--GGG-EEEEEEEEETTEEEEEEEEEEEEP----------------

Foldseek 3Di:
DPAPQQQDAEDAPAADPFQAAAPCPCVRHLNYAEYEHQYLRHAQALRRLNVLVVCVVSVHHYDQSQAHCDDPVRHRPHSNPDDSVVRHDQAADDWSDWAKPVRAEAEEEAQDKDKIKTKTWQPDPFKDKFKDFPNHTDDDDVVQQWHKDDWDQPPNTMIMIMIMRGRDDQVRFGKMKMKIQGPRGIDIDIYTYGYDYPPPPPPPPDPPPPDDD